Protein AF-A0A0F9GA61-F1 (afdb_monomer_lite)

Radius of gyration: 34.8 Å; chains: 1; bounding box: 82×51×106 Å

Sequence (210 aa):
SMYGNVQGQLTASVMSQIAASANQVLRPFHEAFVNQYEDKDNDWLADIKERGVHPYGWTYPDNLPDNVVVSADYDIEIPGDLAARATQARMLDPDFRLSYTYVLKKLFPDIEDSMQERAQSRADQAERHPSNALIALVQYYRRQAAWLDKTGDRETAKLYGTVADATLAMLMGEQERERQPAGQARGGRAETVPERTALPERATPPEGAI

pLDDT: mean 75.02, std 15.66, range [35.5, 94.88]

Secondary structure (DSSP, 8-state):
-----HHHHHHHHHHHHHHHHHHHHHHHHHHHHHHHHHHHHHHHHHHHHHH----TT----TT--TT-----------HHHHHHHHHHHHHH-TT----HHHHHHHH-TT-S-HHHHHHHHHHHHHHT-HHHHHHHHHHHHHHHHHHHHHHT-HHHHHHHHHHHHHHHHHHHHHHHHHTS-S----------PPP--PPPP--PPPP---

Foldseek 3Di:
DPDPDPVVVVVLVVLVVVVVVVCVVCVVVVVVVFVVVQVVVQVVVVCCVPVVDDPPPDDDPPPDDPPDGDGDDDDDDDLSVVVVVQVVVCVVPVPDDDDQLVNCCSNPVVPPDSPVVVVVVVVVVVCPPVLVVLVVLLVVLQVVLVVCVVVPNNVVSVVSVVVSVVSVVVSVVVVVVVPDPPPDDPDDDDDPDPDDPDDDDDDDDDDDDD

Organism: NCBI:txid412755

Structure (mmCIF, N/CA/C/O backbone):
data_AF-A0A0F9GA61-F1
#
_entry.id   AF-A0A0F9GA61-F1
#
loop_
_atom_site.group_PDB
_atom_site.id
_atom_site.type_symbol
_atom_site.label_atom_id
_atom_site.label_alt_id
_atom_site.label_comp_id
_atom_site.label_asym_id
_atom_site.label_entity_id
_atom_site.label_seq_id
_atom_site.pdbx_PDB_ins_code
_atom_site.Cartn_x
_atom_site.Cartn_y
_atom_site.Cartn_z
_atom_site.occupancy
_atom_site.B_iso_or_equiv
_atom_site.auth_seq_id
_atom_site.auth_comp_id
_atom_site.auth_asym_id
_atom_site.auth_atom_id
_atom_site.pdbx_PDB_model_num
ATOM 1 N N . SER A 1 1 ? -28.568 19.011 -0.701 1.00 42.06 1 SER A N 1
ATOM 2 C CA . SER A 1 1 ? -27.125 18.940 -0.410 1.00 42.06 1 SER A CA 1
ATOM 3 C C . SER A 1 1 ? -26.389 18.753 -1.732 1.00 42.06 1 SER A C 1
ATOM 5 O O . SER A 1 1 ? -26.283 17.634 -2.207 1.00 42.06 1 SER A O 1
ATOM 7 N N . MET A 1 2 ? -26.034 19.857 -2.401 1.00 40.91 2 MET A N 1
ATOM 8 C CA . MET A 1 2 ? -25.440 19.916 -3.754 1.00 40.91 2 MET A CA 1
ATOM 9 C C . MET A 1 2 ? -24.071 20.624 -3.699 1.00 40.91 2 MET A C 1
ATOM 11 O O . MET A 1 2 ? -23.766 21.505 -4.488 1.00 40.91 2 MET A O 1
ATOM 15 N N . TYR A 1 3 ? -23.243 20.258 -2.724 1.00 44.91 3 TYR A N 1
ATOM 16 C CA . TYR A 1 3 ? -21.837 20.665 -2.678 1.00 44.91 3 TYR A CA 1
ATOM 17 C C . TYR A 1 3 ? -20.981 19.404 -2.626 1.00 44.91 3 TYR A C 1
ATOM 19 O O . TYR A 1 3 ? -20.377 19.059 -1.616 1.00 44.91 3 TYR A O 1
ATOM 27 N N . GLY A 1 4 ? -21.002 18.660 -3.732 1.00 46.84 4 GLY A N 1
ATOM 28 C CA . GLY A 1 4 ? -20.048 17.590 -3.974 1.00 46.84 4 GLY A CA 1
ATOM 29 C C . GLY A 1 4 ? -18.707 18.197 -4.367 1.00 46.84 4 GLY A C 1
ATOM 30 O O . GLY A 1 4 ? -18.589 18.753 -5.449 1.00 46.84 4 GLY A O 1
ATOM 31 N N . ASN A 1 5 ? -17.734 18.121 -3.460 1.00 53.06 5 ASN A N 1
ATOM 32 C CA . ASN A 1 5 ? -16.289 18.022 -3.705 1.00 53.06 5 ASN A CA 1
ATOM 33 C C . ASN 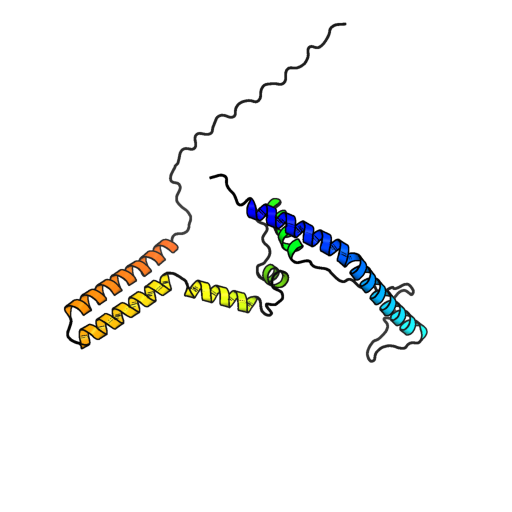A 1 5 ? -15.708 18.744 -4.950 1.00 53.06 5 ASN A C 1
ATOM 35 O O . ASN A 1 5 ? -14.941 18.161 -5.716 1.00 53.06 5 ASN A O 1
ATOM 39 N N . VAL A 1 6 ? -16.037 20.024 -5.153 1.00 51.28 6 VAL A N 1
ATOM 40 C CA . VAL A 1 6 ? -15.476 20.843 -6.250 1.00 51.28 6 VAL A CA 1
ATOM 41 C C . VAL A 1 6 ? -13.969 21.072 -6.054 1.00 51.28 6 VAL A C 1
ATOM 43 O O . VAL A 1 6 ? -13.218 21.183 -7.021 1.00 51.28 6 VAL A O 1
ATOM 46 N N . GLN A 1 7 ? -13.498 21.059 -4.802 1.00 52.88 7 GLN A N 1
ATOM 47 C CA . GLN A 1 7 ? -12.072 21.152 -4.483 1.00 52.88 7 GLN A CA 1
ATOM 48 C C . GLN A 1 7 ? -11.271 19.964 -5.034 1.00 52.88 7 GLN A C 1
ATOM 50 O O . GLN A 1 7 ? -10.229 20.192 -5.638 1.00 52.88 7 GLN A O 1
ATOM 55 N N . GLY A 1 8 ? -11.769 18.726 -4.933 1.00 55.53 8 GLY A N 1
ATOM 56 C CA . GLY A 1 8 ? -11.064 17.553 -5.465 1.00 55.53 8 GLY A CA 1
ATOM 57 C C . GLY A 1 8 ? -10.927 17.542 -6.993 1.00 55.53 8 GLY A C 1
ATOM 58 O O . GLY A 1 8 ? -9.905 17.101 -7.518 1.00 55.53 8 GLY A O 1
ATOM 59 N N . GLN A 1 9 ? -11.920 18.068 -7.719 1.00 52.53 9 GLN A N 1
ATOM 60 C CA . GLN A 1 9 ? -11.886 18.132 -9.188 1.00 52.53 9 GLN A CA 1
ATOM 61 C C . GLN A 1 9 ? -10.872 19.159 -9.709 1.00 52.53 9 GLN A C 1
ATOM 63 O O . GLN A 1 9 ? -10.161 18.885 -10.677 1.00 52.53 9 GLN A O 1
ATOM 68 N N . LEU A 1 10 ? -10.748 20.310 -9.039 1.00 56.84 10 LEU A N 1
ATOM 69 C CA . LEU A 1 10 ? -9.730 21.310 -9.372 1.00 56.84 10 LEU A CA 1
ATOM 70 C C . LEU A 1 10 ? -8.314 20.760 -9.152 1.00 56.84 10 LEU A C 1
ATOM 72 O O . LEU A 1 10 ? -7.452 20.922 -10.015 1.00 56.84 10 LEU A O 1
ATOM 76 N N . THR A 1 11 ? -8.079 20.046 -8.047 1.00 60.81 11 THR A N 1
ATOM 77 C CA . THR A 1 11 ? -6.767 19.445 -7.757 1.00 60.81 11 THR A CA 1
ATOM 78 C C . THR A 1 11 ? -6.395 18.354 -8.767 1.00 60.81 11 THR A C 1
ATOM 80 O O . THR A 1 11 ? -5.250 18.302 -9.212 1.00 60.81 11 THR A O 1
ATOM 83 N N . ALA A 1 12 ? -7.356 17.529 -9.198 1.00 59.03 12 ALA A N 1
ATOM 84 C CA . ALA A 1 12 ? -7.126 16.508 -10.223 1.00 59.03 12 ALA A CA 1
ATOM 85 C C . ALA A 1 12 ? -6.773 17.115 -11.595 1.00 59.03 12 ALA A C 1
ATOM 87 O O . ALA A 1 12 ? -5.863 16.630 -12.269 1.00 59.03 12 ALA A O 1
ATOM 88 N N . SER A 1 13 ? -7.437 18.209 -11.989 1.00 61.69 13 SER A N 1
ATOM 89 C CA . SER A 1 13 ? -7.142 18.912 -13.245 1.00 61.69 13 SER A CA 1
ATOM 90 C C . SER A 1 13 ? -5.727 19.495 -13.262 1.00 61.69 13 SER A C 1
ATOM 92 O O . SER A 1 13 ? -5.020 19.366 -14.259 1.00 61.69 13 SER A O 1
ATOM 94 N N . VAL A 1 14 ? -5.292 20.117 -12.163 1.00 65.25 14 VAL A N 1
ATOM 95 C CA . VAL A 1 14 ? -3.940 20.690 -12.057 1.00 65.25 14 VAL A CA 1
ATOM 96 C C . VAL A 1 14 ? -2.877 19.587 -12.073 1.00 65.25 14 VAL A C 1
ATOM 98 O O . VAL A 1 14 ? -1.882 19.708 -12.781 1.00 65.25 14 VAL A O 1
ATOM 101 N N . MET A 1 15 ? -3.107 18.468 -11.379 1.00 61.84 15 MET A N 1
ATOM 102 C CA . MET A 1 15 ? -2.189 17.319 -11.406 1.00 61.84 15 MET A CA 1
ATOM 103 C C . MET A 1 15 ? -2.088 16.686 -12.799 1.00 61.84 15 MET A C 1
ATOM 105 O O . MET A 1 15 ? -0.994 16.322 -13.222 1.00 61.84 15 MET A O 1
ATOM 109 N N . SER A 1 16 ? -3.191 16.612 -13.551 1.00 64.25 16 SER A N 1
ATOM 110 C CA . SER A 1 16 ? -3.165 16.151 -14.945 1.00 64.25 16 SER A CA 1
ATOM 111 C C . SER A 1 16 ? -2.366 17.092 -15.849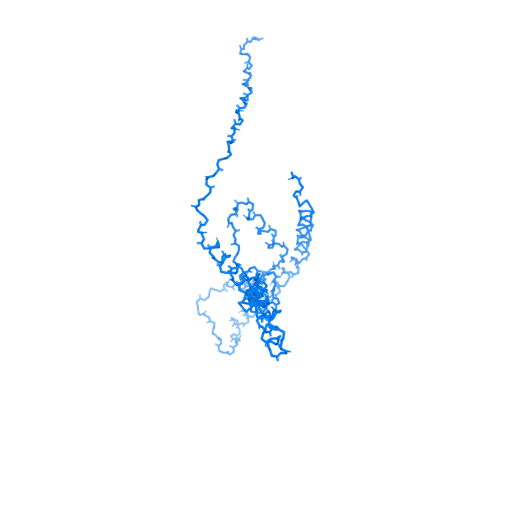 1.00 64.25 16 SER A C 1
ATOM 113 O O . SER A 1 16 ? -1.681 16.621 -16.753 1.00 64.25 16 SER A O 1
ATOM 115 N N . GLN A 1 17 ? -2.429 18.405 -15.615 1.00 67.81 17 GLN A N 1
ATOM 116 C CA . GLN A 1 17 ? -1.634 19.384 -16.362 1.00 67.81 17 GLN A CA 1
ATOM 117 C C . GLN A 1 17 ? -0.143 19.281 -16.027 1.00 67.81 17 GLN A C 1
ATOM 119 O O . GLN A 1 17 ? 0.681 19.338 -16.934 1.00 67.81 17 GLN A O 1
ATOM 124 N N . ILE A 1 18 ? 0.202 19.064 -14.754 1.00 67.81 18 ILE A N 1
ATOM 125 C CA . ILE A 1 18 ? 1.586 18.829 -14.316 1.00 67.81 18 ILE A CA 1
ATOM 126 C C . ILE A 1 18 ? 2.121 17.510 -14.887 1.00 67.81 18 ILE A C 1
ATOM 128 O O . ILE A 1 18 ? 3.250 17.459 -15.359 1.00 67.81 18 ILE A O 1
ATOM 132 N N . ALA A 1 19 ? 1.318 16.444 -14.901 1.00 64.12 19 ALA A N 1
ATOM 133 C CA . ALA A 1 19 ? 1.710 15.179 -15.519 1.00 64.12 19 ALA A CA 1
ATOM 134 C C . ALA A 1 19 ? 1.901 15.325 -17.040 1.00 64.12 19 ALA A C 1
ATOM 136 O O . ALA A 1 19 ? 2.857 14.793 -17.601 1.00 64.12 19 ALA A O 1
ATOM 137 N N . ALA A 1 20 ? 1.031 16.084 -17.714 1.00 68.12 20 ALA A N 1
ATOM 138 C CA . ALA A 1 20 ? 1.160 16.355 -19.143 1.00 68.12 20 ALA A CA 1
ATOM 139 C C . ALA A 1 20 ? 2.414 17.183 -19.470 1.00 68.12 20 ALA A C 1
ATOM 141 O O . ALA A 1 20 ? 3.121 16.858 -20.424 1.00 68.12 20 ALA A O 1
ATOM 142 N N . SER A 1 21 ? 2.726 18.212 -18.675 1.00 71.56 21 SER A N 1
ATOM 143 C CA . SER A 1 21 ? 3.936 19.018 -18.866 1.00 71.56 21 SER A CA 1
ATOM 144 C C . SER A 1 21 ? 5.206 18.236 -18.524 1.00 71.56 21 SER A C 1
ATOM 146 O O . SER A 1 21 ? 6.178 18.305 -19.271 1.00 71.56 21 SER A O 1
ATOM 148 N N . ALA A 1 22 ? 5.184 17.418 -17.469 1.00 68.69 22 ALA A N 1
ATOM 149 C CA . ALA A 1 22 ? 6.273 16.502 -17.148 1.00 68.69 22 ALA A CA 1
ATOM 150 C C . ALA A 1 22 ? 6.530 15.513 -18.295 1.00 68.69 22 ALA A C 1
ATOM 152 O O . ALA A 1 22 ? 7.677 15.338 -18.691 1.00 68.69 22 ALA A O 1
ATOM 153 N N . ASN A 1 23 ? 5.486 14.946 -18.908 1.00 72.69 23 ASN A N 1
ATOM 154 C CA . ASN A 1 23 ? 5.632 14.102 -20.098 1.00 72.69 23 ASN A CA 1
ATOM 155 C C . ASN A 1 23 ? 6.253 14.857 -21.282 1.00 72.69 23 ASN A C 1
ATOM 157 O O . ASN A 1 23 ? 7.109 14.310 -21.968 1.00 72.69 23 ASN A O 1
ATOM 161 N N . GLN A 1 24 ? 5.859 16.108 -21.528 1.00 75.69 24 GLN A N 1
ATOM 162 C CA . GLN A 1 24 ? 6.449 16.912 -22.607 1.00 75.69 24 GLN A CA 1
ATOM 163 C C . GLN A 1 24 ? 7.937 17.193 -22.381 1.00 75.69 24 GLN A C 1
ATOM 165 O O . GLN A 1 24 ? 8.705 17.190 -23.338 1.00 75.69 24 GLN A O 1
ATOM 170 N N . VAL A 1 25 ? 8.349 17.401 -21.129 1.00 78.50 25 VAL A N 1
ATOM 171 C CA . VAL A 1 25 ? 9.758 17.619 -20.778 1.00 78.50 25 VAL A CA 1
ATOM 172 C C . VAL A 1 25 ? 10.552 16.316 -20.816 1.00 78.50 25 VAL A C 1
ATOM 174 O O . VAL A 1 25 ? 11.687 16.326 -21.272 1.00 78.50 25 VAL A O 1
ATOM 177 N N . LEU A 1 26 ? 9.975 15.199 -20.363 1.00 78.38 26 LEU A N 1
ATOM 178 C CA . LEU A 1 26 ? 10.670 13.912 -20.256 1.00 78.38 26 LEU A CA 1
ATOM 179 C C . LEU A 1 26 ? 10.790 13.166 -21.588 1.00 78.38 26 LEU A C 1
ATOM 181 O O . LEU A 1 26 ? 11.767 12.448 -21.774 1.00 78.38 26 LEU A O 1
ATOM 185 N N . ARG A 1 27 ? 9.850 13.351 -22.523 1.00 80.44 27 ARG A N 1
ATOM 186 C CA . ARG A 1 27 ? 9.872 12.716 -23.854 1.00 80.44 27 ARG A CA 1
ATOM 187 C C . ARG A 1 27 ? 11.200 12.850 -24.605 1.00 80.44 27 ARG A C 1
ATOM 189 O O . ARG A 1 27 ? 11.736 11.811 -24.962 1.00 80.44 27 ARG A O 1
ATOM 196 N N . PRO A 1 28 ? 11.779 14.049 -24.804 1.00 83.62 28 PRO A N 1
ATOM 197 C CA . PRO A 1 28 ? 13.042 14.164 -25.531 1.00 83.62 28 PRO A CA 1
ATOM 198 C C . PRO A 1 28 ? 14.205 13.461 -24.819 1.00 83.62 28 PRO A C 1
ATOM 200 O O . PRO A 1 28 ? 15.087 12.927 -25.482 1.00 83.62 28 PRO A O 1
ATOM 203 N N . PHE A 1 29 ? 14.213 13.418 -23.481 1.00 80.88 29 PHE A N 1
ATOM 204 C CA . PHE A 1 29 ? 15.221 12.649 -22.743 1.00 80.88 29 PHE A CA 1
ATOM 205 C C . PHE A 1 29 ? 15.014 11.151 -22.925 1.00 80.88 29 PHE A C 1
ATOM 207 O O . PHE A 1 29 ? 15.975 10.427 -23.147 1.00 80.88 29 PHE A O 1
ATOM 214 N N . HIS A 1 30 ? 13.770 10.693 -22.853 1.00 80.31 30 HIS A N 1
ATOM 215 C CA . HIS A 1 30 ? 13.424 9.300 -23.082 1.00 80.31 30 HIS A CA 1
ATOM 216 C C . HIS A 1 30 ? 13.789 8.839 -24.493 1.00 80.31 30 HIS A C 1
ATOM 218 O O . HIS A 1 30 ? 14.492 7.846 -24.619 1.00 80.31 30 HIS A O 1
ATOM 224 N N . GLU A 1 31 ? 13.410 9.594 -25.524 1.00 83.31 31 GLU A N 1
ATOM 225 C CA . GLU A 1 31 ? 13.788 9.320 -26.914 1.00 83.31 31 GLU A CA 1
ATOM 226 C C . GLU A 1 31 ? 15.313 9.312 -27.081 1.00 83.31 31 GLU A C 1
ATOM 228 O O . GLU A 1 31 ? 15.858 8.423 -27.724 1.00 83.31 31 GLU A O 1
ATOM 233 N N . ALA A 1 32 ? 16.033 10.246 -26.448 1.00 82.44 32 ALA A N 1
ATOM 234 C CA . ALA A 1 32 ? 17.493 10.260 -26.484 1.00 82.44 32 ALA A CA 1
ATOM 235 C C . ALA A 1 32 ? 18.122 9.033 -25.801 1.00 82.44 32 ALA A C 1
ATOM 237 O O . ALA A 1 32 ? 19.110 8.504 -26.306 1.00 82.44 32 ALA A O 1
ATOM 238 N N . PHE A 1 33 ? 17.566 8.571 -24.676 1.00 83.12 33 PHE A N 1
ATOM 239 C CA . PHE A 1 33 ? 18.030 7.352 -24.015 1.00 83.12 33 PHE A CA 1
ATOM 240 C C . PHE A 1 33 ? 17.736 6.116 -24.859 1.00 83.12 33 PHE A C 1
ATOM 242 O O . PHE A 1 33 ? 18.648 5.324 -25.063 1.00 83.12 33 PHE A O 1
ATOM 249 N N . VAL A 1 34 ? 16.509 5.974 -25.368 1.00 84.12 34 VAL A N 1
ATOM 250 C CA . VAL A 1 34 ? 16.118 4.867 -26.253 1.00 84.12 34 VAL A CA 1
ATOM 251 C C . VAL A 1 34 ? 17.051 4.811 -27.454 1.00 84.12 34 VAL A C 1
ATOM 253 O O . VAL A 1 34 ? 17.736 3.810 -27.614 1.00 84.12 34 VAL A O 1
ATOM 256 N N . ASN A 1 35 ? 17.198 5.911 -28.196 1.00 85.19 35 ASN A N 1
ATOM 257 C CA . ASN A 1 35 ? 18.090 5.968 -29.354 1.00 85.19 35 ASN A CA 1
ATOM 258 C C . ASN A 1 35 ? 19.535 5.615 -28.979 1.00 85.19 35 ASN A C 1
ATOM 260 O O . ASN A 1 35 ? 20.185 4.852 -29.676 1.00 85.19 35 ASN A O 1
ATOM 264 N N . GLN A 1 36 ? 20.047 6.117 -27.850 1.00 86.69 36 GLN A N 1
ATOM 265 C CA . GLN A 1 36 ? 21.410 5.804 -27.421 1.00 86.69 36 GLN A CA 1
ATOM 266 C C . GLN A 1 36 ? 21.597 4.321 -27.062 1.00 86.69 36 GLN A C 1
ATOM 268 O O . GLN A 1 36 ? 22.679 3.773 -27.286 1.00 86.69 36 GLN A O 1
ATOM 273 N N . TYR A 1 37 ? 20.603 3.692 -26.434 1.00 84.81 37 TYR A N 1
ATOM 274 C CA . TYR A 1 37 ? 20.650 2.266 -26.115 1.00 84.81 37 TYR A CA 1
ATOM 275 C C . TYR A 1 37 ? 20.488 1.417 -27.375 1.00 84.81 37 TYR A C 1
ATOM 277 O O . TYR A 1 37 ? 21.276 0.499 -27.568 1.00 84.81 37 TYR A O 1
ATOM 285 N N . GLU A 1 38 ? 19.562 1.778 -28.262 1.00 88.25 38 GLU A N 1
ATOM 286 C CA . GLU A 1 38 ? 19.395 1.139 -29.567 1.00 88.25 38 GLU A CA 1
ATOM 287 C C . GLU A 1 38 ? 20.671 1.228 -30.404 1.00 88.25 38 GLU A C 1
ATOM 289 O O . GLU A 1 38 ? 21.124 0.210 -30.914 1.00 88.25 38 GLU A O 1
ATOM 294 N N . ASP A 1 39 ? 21.301 2.400 -30.503 1.00 86.50 39 ASP A N 1
ATOM 295 C CA . ASP A 1 39 ? 22.556 2.577 -31.240 1.00 86.50 39 ASP A CA 1
ATOM 296 C C . ASP A 1 39 ? 23.655 1.662 -30.681 1.00 86.50 39 ASP A C 1
ATOM 298 O O . ASP A 1 39 ? 24.316 0.952 -31.434 1.00 86.50 39 ASP A O 1
ATOM 302 N N . LYS A 1 40 ? 23.815 1.604 -29.352 1.00 86.19 40 LYS A N 1
ATOM 303 C CA . LYS A 1 40 ? 24.812 0.732 -28.706 1.00 86.19 40 LYS A CA 1
ATOM 304 C C . LYS A 1 40 ? 24.531 -0.750 -28.922 1.00 86.19 40 LYS A C 1
ATOM 306 O O . LYS A 1 40 ? 25.459 -1.506 -29.200 1.00 86.19 40 LYS A O 1
ATOM 311 N N . ASP A 1 41 ? 23.279 -1.166 -28.770 1.00 85.69 41 ASP A N 1
ATOM 312 C CA . ASP A 1 41 ? 22.892 -2.566 -28.919 1.00 85.69 41 ASP A CA 1
ATOM 313 C C . ASP A 1 41 ? 23.007 -3.009 -30.384 1.00 85.69 41 ASP A C 1
ATOM 315 O O . ASP A 1 41 ? 23.444 -4.128 -30.658 1.00 85.69 41 ASP A O 1
ATOM 319 N N . ASN A 1 42 ? 22.698 -2.121 -31.332 1.00 86.44 42 ASN A N 1
ATOM 320 C CA . ASN A 1 42 ? 22.888 -2.358 -32.761 1.00 86.44 42 ASN A CA 1
ATOM 321 C C . ASN A 1 42 ? 24.367 -2.370 -33.163 1.00 86.44 42 ASN A C 1
ATOM 323 O O . ASN A 1 42 ? 24.762 -3.233 -33.948 1.00 86.44 42 ASN A O 1
ATOM 327 N N . ASP A 1 43 ? 25.197 -1.495 -32.589 1.00 86.56 43 ASP A N 1
ATOM 328 C CA . ASP A 1 43 ? 26.651 -1.517 -32.773 1.00 86.56 43 ASP A CA 1
ATOM 329 C C . ASP A 1 43 ? 27.250 -2.832 -32.254 1.00 86.56 43 ASP A C 1
ATOM 331 O O . ASP A 1 43 ? 28.053 -3.470 -32.936 1.00 86.56 43 ASP A O 1
ATOM 335 N N . TRP A 1 44 ? 26.827 -3.293 -31.073 1.00 85.00 44 TRP A N 1
ATOM 336 C CA . TRP A 1 44 ? 27.251 -4.587 -30.534 1.00 85.00 44 TRP A CA 1
ATOM 337 C C . TRP A 1 44 ? 26.761 -5.754 -31.384 1.00 85.00 44 TRP A C 1
ATOM 339 O O . TRP A 1 44 ? 27.519 -6.694 -31.620 1.00 85.00 44 TRP A O 1
ATOM 349 N N . LEU A 1 45 ? 25.522 -5.701 -31.877 1.00 84.12 45 LEU A N 1
ATOM 350 C CA . LEU A 1 45 ? 24.984 -6.716 -32.776 1.00 84.12 45 LEU A CA 1
ATOM 351 C C . LEU A 1 45 ? 25.779 -6.781 -34.090 1.00 84.12 45 LEU A C 1
ATOM 353 O O . LEU A 1 45 ? 26.044 -7.878 -34.586 1.00 84.12 45 LEU A O 1
ATOM 357 N N . ALA A 1 46 ? 26.182 -5.632 -34.636 1.00 83.81 46 ALA A N 1
ATOM 358 C CA . ALA A 1 46 ? 27.030 -5.549 -35.820 1.00 83.81 46 ALA A CA 1
ATOM 359 C C . ALA A 1 46 ? 28.433 -6.116 -35.550 1.00 83.81 46 ALA A C 1
ATOM 361 O O . ALA A 1 46 ? 28.900 -6.966 -36.306 1.00 83.81 46 ALA A O 1
ATOM 362 N N . ASP A 1 47 ? 29.067 -5.747 -34.432 1.00 83.06 47 ASP A N 1
ATOM 363 C CA . ASP A 1 47 ? 30.384 -6.268 -34.041 1.00 83.06 47 ASP A CA 1
ATOM 364 C C . ASP A 1 47 ? 30.358 -7.792 -33.800 1.00 83.06 47 ASP A C 1
ATOM 366 O O . ASP A 1 47 ? 31.289 -8.505 -34.186 1.00 83.06 47 ASP A O 1
ATOM 370 N N . ILE A 1 48 ? 29.276 -8.318 -33.218 1.00 83.56 48 ILE A N 1
ATOM 371 C CA . ILE A 1 48 ? 29.043 -9.759 -33.053 1.00 83.56 48 ILE A CA 1
ATOM 372 C C . ILE A 1 48 ? 28.954 -10.453 -34.418 1.00 83.56 48 ILE A C 1
ATOM 374 O O . ILE A 1 48 ? 29.579 -11.499 -34.605 1.00 83.56 48 ILE A O 1
ATOM 378 N N . LYS A 1 49 ? 28.204 -9.883 -35.372 1.00 79.94 49 LYS A N 1
ATOM 379 C CA . LYS A 1 49 ? 28.040 -10.437 -36.726 1.00 79.94 49 LYS A CA 1
ATOM 380 C C . LYS A 1 49 ? 29.345 -10.410 -37.526 1.00 79.94 49 LYS A C 1
ATOM 382 O O . LYS A 1 49 ? 29.679 -11.394 -38.179 1.00 79.94 49 LYS A O 1
ATOM 387 N N . GLU A 1 50 ? 30.083 -9.302 -37.480 1.00 83.38 50 GLU A N 1
ATOM 388 C CA . GLU A 1 50 ? 31.278 -9.097 -38.308 1.00 83.38 50 GLU A CA 1
ATOM 389 C C . GLU A 1 50 ? 32.534 -9.756 -37.732 1.00 83.38 50 GLU A C 1
ATOM 391 O O . GLU A 1 50 ? 33.345 -10.312 -38.475 1.00 83.38 50 GLU A O 1
ATOM 396 N N . ARG A 1 51 ? 32.726 -9.680 -36.410 1.00 81.38 51 ARG A N 1
ATOM 397 C CA . ARG A 1 51 ? 33.964 -10.120 -35.746 1.00 81.38 51 ARG A CA 1
ATOM 398 C C . ARG A 1 51 ? 33.805 -11.427 -34.978 1.00 81.38 51 ARG A C 1
ATOM 400 O O . ARG A 1 51 ? 34.806 -11.969 -34.514 1.00 81.38 51 ARG A O 1
ATOM 407 N N . GLY A 1 52 ? 32.577 -11.920 -34.808 1.00 78.06 52 GLY A N 1
ATOM 408 C CA . GLY A 1 52 ? 32.293 -13.115 -34.009 1.00 78.06 52 GLY A CA 1
ATOM 409 C C . GLY A 1 52 ? 32.594 -12.936 -32.517 1.00 78.06 52 GLY A C 1
ATOM 410 O O . GLY A 1 52 ? 32.728 -13.923 -31.796 1.00 78.06 52 GLY A O 1
ATOM 411 N N . VAL A 1 53 ? 32.746 -11.694 -32.042 1.00 76.69 53 VAL A N 1
ATOM 412 C CA . VAL A 1 53 ? 33.051 -11.399 -30.637 1.00 76.69 53 VAL A CA 1
ATOM 413 C C . VAL A 1 53 ? 31.745 -11.389 -29.864 1.00 76.69 53 VAL A C 1
ATOM 415 O O . VAL A 1 53 ? 30.998 -10.422 -29.935 1.00 76.69 53 VAL A O 1
ATOM 418 N N . HIS A 1 54 ? 31.472 -12.454 -29.117 1.00 78.75 54 HIS A N 1
ATOM 419 C CA . HIS A 1 54 ? 30.267 -12.562 -28.303 1.00 78.75 54 HIS A CA 1
ATOM 420 C C . HIS A 1 54 ? 30.582 -12.837 -26.824 1.00 78.75 54 HIS A C 1
ATOM 422 O O . HIS A 1 54 ? 31.634 -13.401 -26.501 1.00 78.75 54 HIS A O 1
ATOM 428 N N . PRO A 1 55 ? 29.675 -12.468 -25.898 1.00 79.31 55 PRO A N 1
ATOM 429 C CA . PRO A 1 55 ? 29.808 -12.812 -24.489 1.00 79.31 55 PRO A CA 1
ATOM 430 C C . PRO A 1 55 ? 29.945 -14.326 -24.275 1.00 79.31 55 PRO A C 1
ATOM 432 O O . PRO A 1 55 ? 29.396 -15.144 -25.022 1.00 79.31 55 PRO A O 1
ATOM 435 N N . TYR A 1 56 ? 30.672 -14.710 -23.226 1.00 76.81 56 TYR A N 1
ATOM 436 C CA . TYR A 1 56 ? 30.875 -16.114 -22.874 1.00 76.81 56 TYR A CA 1
ATOM 437 C C . TYR A 1 56 ? 29.535 -16.812 -22.586 1.00 76.81 56 TYR A C 1
ATOM 439 O O . TYR A 1 56 ? 28.759 -16.351 -21.751 1.00 76.81 56 TYR A O 1
ATOM 447 N N . GLY A 1 57 ? 29.275 -17.931 -23.271 1.00 78.44 57 GLY A N 1
ATOM 448 C CA . GLY A 1 57 ? 28.045 -18.720 -23.123 1.00 78.44 57 GLY A CA 1
ATOM 449 C C . GLY A 1 57 ? 26.844 -18.220 -23.934 1.00 78.44 57 GLY A C 1
ATOM 450 O O . GLY A 1 57 ? 25.787 -18.846 -23.886 1.00 78.44 57 GLY A O 1
ATOM 451 N N . TRP A 1 58 ? 26.991 -17.135 -24.695 1.00 81.06 58 TRP A N 1
ATOM 452 C CA . TRP A 1 58 ? 25.967 -16.667 -25.624 1.00 81.06 58 TRP A CA 1
ATOM 453 C C . TRP A 1 58 ? 26.237 -17.205 -27.033 1.00 81.06 58 TRP A C 1
ATOM 455 O O . TRP A 1 58 ? 27.387 -17.276 -27.458 1.00 81.06 58 TRP A O 1
ATOM 465 N N . THR A 1 59 ? 25.184 -17.601 -27.748 1.00 76.19 59 THR A N 1
ATOM 466 C CA . THR A 1 59 ? 25.271 -18.093 -29.131 1.00 76.19 59 THR A CA 1
ATOM 467 C C . THR A 1 59 ? 24.373 -17.248 -30.014 1.00 76.19 59 THR A C 1
ATOM 469 O O . THR A 1 59 ? 23.233 -16.963 -29.643 1.00 76.19 59 THR A O 1
ATOM 472 N N . TYR A 1 60 ? 24.900 -16.828 -31.165 1.00 76.06 60 TYR A N 1
ATOM 473 C CA . TYR A 1 60 ? 24.105 -16.124 -32.160 1.00 76.06 60 TYR A CA 1
ATOM 474 C C . TYR A 1 60 ? 23.113 -17.115 -32.785 1.00 76.06 60 TYR A C 1
ATOM 476 O O . TYR A 1 60 ? 23.551 -18.164 -33.256 1.00 76.06 60 TYR A O 1
ATOM 484 N N . PRO A 1 61 ? 21.800 -16.844 -32.783 1.00 80.94 61 PRO A N 1
ATOM 485 C CA . PRO A 1 61 ? 20.848 -17.741 -33.426 1.00 80.94 61 PRO A CA 1
ATOM 486 C C . PRO A 1 61 ? 21.061 -17.757 -34.947 1.00 80.94 61 PRO A C 1
ATOM 488 O O . PRO A 1 61 ? 20.987 -16.718 -35.600 1.00 80.94 61 PRO A O 1
ATOM 491 N N . ASP A 1 62 ? 21.276 -18.944 -35.520 1.00 75.56 62 ASP A N 1
ATOM 492 C CA . ASP A 1 62 ? 21.599 -19.134 -36.948 1.00 75.56 62 ASP A CA 1
ATOM 493 C C . ASP A 1 62 ? 20.476 -18.696 -37.915 1.00 75.56 62 ASP A C 1
ATOM 495 O O . ASP A 1 62 ? 20.664 -18.656 -39.129 1.00 75.56 62 ASP A O 1
ATOM 499 N N . ASN A 1 63 ? 19.280 -18.407 -37.396 1.00 78.38 63 ASN A N 1
ATOM 500 C CA . ASN A 1 63 ? 18.063 -18.138 -38.161 1.00 78.38 63 ASN A CA 1
ATOM 501 C C . ASN A 1 63 ? 17.615 -16.665 -38.149 1.00 78.38 63 ASN A C 1
ATOM 503 O O . ASN A 1 63 ? 16.483 -16.377 -38.547 1.00 78.38 63 ASN A O 1
ATOM 507 N N . LEU A 1 64 ? 18.452 -15.738 -37.682 1.00 76.81 64 LEU A N 1
ATOM 508 C CA . LEU A 1 64 ? 18.133 -14.311 -37.705 1.00 76.81 64 LEU A CA 1
ATOM 509 C C . LEU A 1 64 ? 18.387 -13.704 -39.096 1.00 76.81 64 LEU A C 1
ATOM 511 O O . LEU A 1 64 ? 1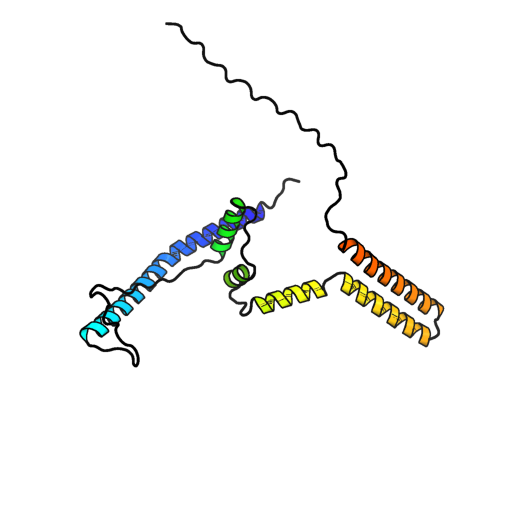9.469 -13.888 -39.648 1.00 76.81 64 LEU A O 1
ATOM 515 N N . PRO A 1 65 ? 17.423 -12.952 -39.659 1.00 76.62 65 PRO A N 1
ATOM 516 C CA . PRO A 1 65 ? 17.642 -12.176 -40.873 1.00 76.62 65 PRO A CA 1
ATOM 517 C C . PRO A 1 65 ? 18.797 -11.173 -40.727 1.00 76.62 65 PRO A C 1
ATOM 519 O O . PRO A 1 65 ? 18.989 -10.566 -39.668 1.00 76.62 65 PRO A O 1
ATOM 522 N N . ASP A 1 66 ? 19.524 -10.923 -41.817 1.00 70.81 66 ASP A N 1
ATOM 523 C CA . ASP A 1 66 ? 20.673 -10.006 -41.809 1.00 70.81 66 ASP A CA 1
ATOM 524 C C . ASP A 1 66 ? 20.295 -8.576 -41.381 1.00 70.81 66 ASP A C 1
ATOM 526 O O . ASP A 1 66 ? 21.107 -7.876 -40.778 1.00 70.81 66 ASP A O 1
ATOM 530 N N . ASN A 1 67 ? 19.039 -8.174 -41.602 1.00 77.12 67 ASN A N 1
ATOM 531 C CA . ASN A 1 67 ? 18.489 -6.847 -41.318 1.00 77.12 67 ASN A CA 1
ATOM 532 C C . ASN A 1 67 ? 17.816 -6.701 -39.939 1.00 77.12 67 ASN A C 1
ATOM 534 O O . ASN A 1 67 ? 16.974 -5.821 -39.762 1.00 77.12 67 ASN A O 1
ATOM 538 N N . VAL A 1 68 ? 18.133 -7.565 -38.975 1.00 78.38 68 VAL A N 1
ATOM 539 C CA . VAL A 1 68 ? 17.596 -7.437 -37.612 1.00 78.38 68 VAL A CA 1
ATOM 540 C C . VAL A 1 68 ? 18.224 -6.247 -36.892 1.00 78.38 68 VAL A C 1
ATOM 542 O O . VAL A 1 68 ? 19.446 -6.101 -36.890 1.00 78.38 68 VAL A O 1
ATOM 545 N N . VAL A 1 69 ? 17.362 -5.456 -36.254 1.00 77.31 69 VAL A N 1
ATOM 546 C CA . VAL A 1 69 ? 17.683 -4.294 -35.421 1.00 77.31 69 VAL A CA 1
ATOM 547 C C . VAL A 1 69 ? 17.137 -4.562 -34.017 1.00 77.31 69 VAL A C 1
ATOM 549 O O . VAL A 1 69 ? 16.057 -5.142 -33.875 1.00 77.31 69 VAL A O 1
ATOM 552 N N . VAL A 1 70 ? 17.887 -4.177 -32.990 1.00 78.56 70 VAL A N 1
ATOM 553 C CA . VAL A 1 70 ? 17.455 -4.191 -31.590 1.00 78.56 70 VAL A CA 1
ATOM 554 C C . VAL A 1 70 ? 16.745 -2.875 -31.291 1.00 78.56 70 VAL A C 1
ATOM 556 O O . VAL A 1 70 ? 17.285 -1.809 -31.587 1.00 78.56 70 VAL A O 1
ATOM 559 N N . SER A 1 71 ? 15.545 -2.966 -30.715 1.00 78.88 71 SER A N 1
ATOM 560 C CA . SER A 1 71 ? 14.796 -1.822 -30.193 1.00 78.88 71 SER A CA 1
ATOM 561 C C . SER A 1 71 ? 14.765 -1.849 -28.667 1.00 78.88 71 SER A C 1
ATOM 563 O O . SER A 1 71 ? 14.673 -2.925 -28.066 1.00 78.88 71 SER A O 1
ATOM 565 N N . ALA A 1 72 ? 14.817 -0.678 -28.037 1.00 73.88 72 ALA A N 1
ATOM 566 C CA . ALA A 1 72 ? 14.804 -0.537 -26.586 1.00 73.88 72 ALA A CA 1
ATOM 567 C C . ALA A 1 72 ? 13.519 0.170 -26.141 1.00 73.88 72 ALA A C 1
ATOM 569 O O . ALA A 1 72 ? 13.377 1.377 -26.295 1.00 73.88 72 ALA A O 1
ATOM 570 N N . ASP A 1 73 ? 12.594 -0.570 -25.530 1.00 72.19 73 ASP A N 1
ATOM 571 C CA . ASP A 1 73 ? 11.372 0.014 -24.975 1.00 72.19 73 ASP A CA 1
ATOM 572 C C . ASP A 1 73 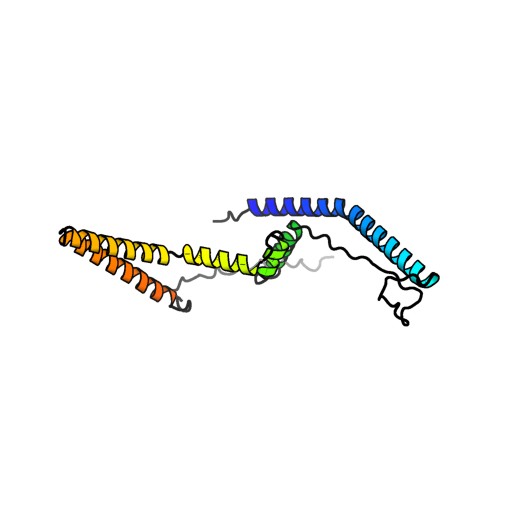? 11.547 0.318 -23.480 1.00 72.19 73 ASP A C 1
ATOM 574 O O . ASP A 1 73 ? 11.895 -0.557 -22.682 1.00 72.19 73 ASP A O 1
ATOM 578 N N . TYR A 1 74 ? 11.277 1.565 -23.081 1.00 66.75 74 TYR A N 1
ATOM 579 C CA . TYR A 1 74 ? 11.248 1.976 -21.675 1.00 66.75 74 TYR A CA 1
ATOM 580 C C . TYR A 1 74 ? 9.963 2.743 -21.358 1.00 66.75 74 TYR A C 1
ATOM 582 O O . TYR A 1 74 ? 9.757 3.858 -21.828 1.00 66.75 74 TYR A O 1
ATOM 590 N N . ASP A 1 75 ? 9.107 2.192 -20.505 1.00 67.94 75 ASP A N 1
ATOM 591 C CA . ASP A 1 75 ? 7.862 2.865 -20.137 1.00 67.94 75 ASP A CA 1
ATOM 592 C C . ASP A 1 75 ? 8.104 3.984 -19.108 1.00 67.94 75 ASP A C 1
ATOM 594 O O . ASP A 1 75 ? 8.514 3.738 -17.970 1.00 67.94 75 ASP A O 1
ATOM 598 N N . ILE A 1 76 ? 7.788 5.233 -19.477 1.00 66.56 76 ILE A N 1
ATOM 599 C CA . ILE A 1 76 ? 7.641 6.323 -18.502 1.00 66.56 76 ILE A CA 1
ATOM 600 C C . ILE A 1 76 ? 6.236 6.258 -17.907 1.00 66.56 76 ILE A C 1
ATOM 602 O O . ILE A 1 76 ? 5.251 6.652 -18.535 1.00 66.56 76 ILE A O 1
ATOM 606 N N . GLU A 1 77 ? 6.140 5.832 -16.654 1.00 65.56 77 GLU A N 1
ATOM 607 C CA . GLU A 1 77 ? 4.896 5.905 -15.894 1.00 65.56 77 GLU A CA 1
ATOM 608 C C . GLU A 1 77 ? 4.917 7.090 -14.922 1.00 65.56 77 GLU A C 1
ATOM 610 O O . GLU A 1 77 ? 5.701 7.128 -13.975 1.00 65.56 77 GLU A O 1
ATOM 615 N N . ILE A 1 78 ? 4.020 8.062 -15.127 1.00 73.25 78 ILE A N 1
ATOM 616 C CA . ILE A 1 78 ? 3.801 9.162 -14.178 1.00 73.25 78 ILE A CA 1
ATOM 617 C C . ILE A 1 78 ? 2.643 8.781 -13.238 1.00 73.25 78 ILE A C 1
ATOM 619 O O . ILE A 1 78 ? 1.517 8.619 -13.715 1.00 73.25 78 ILE A O 1
ATOM 623 N N . PRO A 1 79 ? 2.842 8.706 -11.906 1.00 58.69 79 PRO A N 1
ATOM 624 C CA . PRO A 1 79 ? 1.810 8.248 -10.964 1.00 58.69 79 PRO A CA 1
ATOM 625 C C . PRO A 1 79 ? 0.475 9.012 -11.041 1.00 58.69 79 PRO A C 1
ATOM 627 O O . PRO A 1 79 ? -0.597 8.429 -10.870 1.00 58.69 79 PRO A O 1
ATOM 630 N N . GLY A 1 80 ? 0.520 10.314 -11.346 1.00 67.38 80 GLY A N 1
ATOM 631 C CA . GLY A 1 80 ? -0.676 11.151 -11.507 1.00 67.38 80 GLY A CA 1
ATOM 632 C C . GLY A 1 80 ? -1.552 10.774 -12.710 1.00 67.38 80 GLY A C 1
ATOM 633 O O . GLY A 1 80 ? -2.768 10.954 -12.665 1.00 67.38 80 GLY A O 1
ATOM 634 N N . ASP A 1 81 ? -0.960 10.197 -13.756 1.00 75.88 81 ASP A N 1
ATOM 635 C CA . ASP A 1 81 ? -1.675 9.744 -14.951 1.00 75.88 81 ASP A CA 1
ATOM 636 C C . ASP A 1 81 ? -2.541 8.511 -14.642 1.00 75.88 81 ASP A C 1
ATOM 638 O O . ASP A 1 81 ? -3.699 8.427 -15.047 1.00 75.88 81 ASP A O 1
ATOM 642 N N . LEU A 1 82 ? -2.048 7.593 -13.802 1.00 78.62 82 LEU A N 1
ATOM 643 C CA . LEU A 1 82 ? -2.802 6.404 -13.395 1.00 78.62 82 LEU A CA 1
ATOM 644 C C . LEU A 1 82 ? -4.090 6.762 -12.637 1.00 78.62 82 LEU A C 1
ATOM 646 O O . LEU A 1 82 ? -5.141 6.175 -12.895 1.00 78.62 82 LEU A O 1
ATOM 650 N N . ALA A 1 83 ? -4.038 7.752 -11.741 1.00 78.19 83 ALA A N 1
ATOM 651 C CA . ALA A 1 83 ? -5.216 8.227 -11.014 1.00 78.19 83 ALA A CA 1
ATOM 652 C C . ALA A 1 83 ? -6.247 8.889 -11.947 1.00 78.19 83 ALA A C 1
ATOM 654 O O . ALA A 1 83 ? -7.454 8.657 -11.808 1.00 78.19 83 ALA A O 1
ATOM 655 N N . ALA A 1 84 ? -5.782 9.672 -12.926 1.00 78.62 84 ALA A N 1
ATOM 656 C CA . ALA A 1 84 ? -6.639 10.298 -13.928 1.00 78.62 84 ALA A CA 1
ATOM 657 C C . ALA A 1 84 ? -7.306 9.247 -14.833 1.00 78.62 84 ALA A C 1
ATOM 659 O O . ALA A 1 84 ? -8.532 9.251 -14.970 1.00 78.62 84 ALA A O 1
ATOM 660 N N . ARG A 1 85 ? -6.534 8.288 -15.362 1.00 79.19 85 ARG A N 1
ATOM 661 C CA . ARG A 1 85 ? -7.042 7.169 -16.175 1.00 79.19 85 ARG A CA 1
ATOM 662 C C . ARG A 1 85 ? -8.029 6.300 -15.399 1.00 79.19 85 ARG A C 1
ATOM 664 O O . ARG A 1 85 ? -9.080 5.958 -15.926 1.00 79.19 85 ARG A O 1
ATOM 671 N N . ALA A 1 86 ? -7.745 5.991 -14.132 1.00 82.06 86 ALA A N 1
ATOM 672 C CA . ALA A 1 86 ? -8.656 5.224 -13.282 1.00 82.06 86 ALA A CA 1
ATOM 673 C C . ALA A 1 86 ? -9.971 5.974 -13.009 1.00 82.06 86 ALA A C 1
ATOM 675 O O . ALA A 1 86 ? -11.036 5.360 -12.953 1.00 82.06 86 ALA A O 1
ATOM 676 N N . THR A 1 87 ? -9.910 7.300 -12.867 1.00 82.25 87 THR A N 1
ATOM 677 C CA . THR A 1 87 ? -11.104 8.140 -12.701 1.00 82.25 87 THR A CA 1
ATOM 678 C C . THR A 1 87 ? -11.942 8.160 -13.976 1.00 82.25 87 THR A C 1
ATOM 680 O O . THR A 1 87 ? -13.148 7.944 -13.906 1.00 82.25 87 THR A O 1
ATOM 683 N N . GLN A 1 88 ? -11.317 8.344 -15.142 1.00 82.62 88 GLN A N 1
ATOM 684 C CA . GLN A 1 88 ? -12.007 8.289 -16.435 1.00 82.62 88 GLN A CA 1
ATOM 685 C C . GLN A 1 88 ? -12.614 6.907 -16.700 1.00 82.62 88 GLN A C 1
ATOM 687 O O . GLN A 1 88 ? -13.768 6.817 -17.110 1.00 82.62 88 GLN A O 1
ATOM 692 N N . ALA A 1 89 ? -11.889 5.829 -16.390 1.00 81.25 89 ALA A N 1
ATOM 693 C CA . ALA A 1 89 ? -12.403 4.468 -16.499 1.00 81.25 89 ALA A CA 1
ATOM 694 C C . ALA A 1 89 ? -13.648 4.263 -15.623 1.00 81.25 89 ALA A C 1
ATOM 696 O O . ALA A 1 89 ? -14.639 3.732 -16.106 1.00 81.25 89 ALA A O 1
ATOM 697 N N . ARG A 1 90 ? -13.655 4.785 -14.386 1.00 85.12 90 ARG A N 1
ATOM 698 C CA . ARG A 1 90 ? -14.842 4.776 -13.510 1.00 85.12 90 ARG A CA 1
ATOM 699 C C . ARG A 1 90 ? -16.009 5.624 -14.014 1.00 85.12 90 ARG A C 1
ATOM 701 O O . ARG A 1 90 ? -17.148 5.360 -13.643 1.00 85.12 90 ARG A O 1
ATOM 708 N N . MET A 1 91 ? -15.747 6.663 -14.807 1.00 81.12 91 MET A N 1
ATOM 709 C CA . MET A 1 91 ? -16.811 7.452 -15.439 1.00 81.12 91 MET A CA 1
ATOM 710 C C . MET A 1 91 ? -17.472 6.696 -16.597 1.00 81.12 91 MET A C 1
ATOM 712 O O . MET A 1 91 ? -18.660 6.892 -16.834 1.00 81.12 91 MET A O 1
ATOM 716 N N . LEU A 1 92 ? -16.714 5.857 -17.312 1.00 86.12 92 LEU A N 1
ATOM 717 C CA . LEU A 1 92 ? -17.213 5.038 -18.421 1.00 86.12 92 LEU A CA 1
ATOM 718 C C . LEU A 1 92 ? -17.877 3.743 -17.932 1.00 86.12 92 LEU A C 1
ATOM 720 O O . LEU A 1 92 ? -18.914 3.352 -18.458 1.00 86.12 92 LEU A O 1
ATOM 724 N N . ASP A 1 93 ? -17.292 3.109 -16.919 1.00 85.44 93 ASP A N 1
ATOM 725 C CA . ASP A 1 93 ? -17.791 1.905 -16.264 1.00 85.44 93 ASP A CA 1
ATOM 726 C C . ASP A 1 93 ? -17.749 2.102 -14.735 1.00 85.44 93 ASP A C 1
ATOM 728 O O . ASP A 1 93 ? -16.677 2.011 -14.125 1.00 85.44 93 ASP A O 1
ATOM 732 N N . PRO A 1 94 ? -18.898 2.375 -14.087 1.00 86.06 94 PRO A N 1
ATOM 733 C CA . PRO A 1 94 ? -18.968 2.573 -12.639 1.00 86.06 94 PRO A CA 1
ATOM 734 C C . PRO A 1 94 ? -18.480 1.375 -11.810 1.00 86.06 94 PRO A C 1
ATOM 736 O O . PRO A 1 94 ? -18.047 1.564 -10.669 1.00 86.06 94 PRO A O 1
ATOM 739 N N . ASP A 1 95 ? -18.523 0.161 -12.368 1.00 87.50 95 ASP A N 1
ATOM 740 C CA . ASP A 1 95 ? -18.074 -1.062 -11.701 1.00 87.50 95 ASP A CA 1
ATOM 741 C C . ASP A 1 95 ? -16.573 -1.323 -11.889 1.00 87.50 95 ASP A C 1
ATOM 743 O O . ASP A 1 95 ? -16.011 -2.217 -11.246 1.00 87.50 95 ASP A O 1
ATOM 747 N N . PHE A 1 96 ? -15.884 -0.500 -12.687 1.00 85.62 96 PHE A N 1
ATOM 748 C CA . PHE A 1 96 ? -14.451 -0.616 -12.904 1.00 85.62 96 PHE A CA 1
ATOM 749 C C . PHE A 1 96 ? -13.661 -0.472 -11.595 1.00 85.62 96 PHE A C 1
ATOM 751 O O . PHE A 1 96 ? -13.675 0.553 -10.892 1.00 85.62 96 PHE A O 1
ATOM 758 N N . ARG A 1 97 ? -12.895 -1.519 -11.277 1.00 82.56 97 ARG A N 1
ATOM 759 C CA . ARG A 1 97 ? -12.003 -1.566 -10.118 1.00 82.56 97 ARG A CA 1
ATOM 760 C C . ARG A 1 97 ? -10.660 -2.153 -10.513 1.00 82.56 97 ARG A C 1
ATOM 762 O O . ARG A 1 97 ? -10.575 -3.271 -11.007 1.00 82.56 97 ARG A O 1
ATOM 769 N N . LEU A 1 98 ? -9.602 -1.412 -10.208 1.00 85.25 98 LEU A N 1
ATOM 770 C CA . LEU A 1 98 ? -8.248 -1.945 -10.240 1.00 85.25 98 LEU A CA 1
ATOM 771 C C . LEU A 1 98 ? -8.043 -2.899 -9.061 1.00 85.25 98 LEU A C 1
ATOM 773 O O . LEU A 1 98 ? -8.597 -2.697 -7.975 1.00 85.25 98 LEU A O 1
ATOM 777 N N . SER A 1 99 ? -7.233 -3.938 -9.267 1.00 85.12 99 SER A N 1
ATOM 778 C CA . SER A 1 99 ? -6.877 -4.841 -8.177 1.00 85.12 99 SER A CA 1
ATOM 779 C C . SER A 1 99 ? -6.067 -4.087 -7.120 1.00 85.12 99 SER A C 1
ATOM 781 O O . SER A 1 99 ? -5.228 -3.243 -7.433 1.00 85.12 99 SER A O 1
ATOM 783 N N . TYR A 1 100 ? -6.318 -4.387 -5.847 1.00 79.69 100 TYR A N 1
ATOM 784 C CA . TYR A 1 100 ? -5.668 -3.696 -4.731 1.00 79.69 100 TYR A CA 1
ATOM 785 C C . TYR A 1 100 ? -4.135 -3.790 -4.800 1.00 79.69 100 TYR A C 1
ATOM 787 O O . TYR A 1 100 ? -3.443 -2.789 -4.649 1.00 79.69 100 TYR A O 1
ATOM 795 N N . THR A 1 101 ? -3.616 -4.978 -5.120 1.00 83.06 101 THR A N 1
ATOM 796 C CA . THR A 1 101 ? -2.183 -5.237 -5.324 1.00 83.06 101 THR A CA 1
ATOM 797 C C . THR A 1 101 ? -1.597 -4.366 -6.435 1.00 83.06 101 THR A C 1
ATOM 799 O O . THR A 1 101 ? -0.515 -3.812 -6.273 1.00 83.06 101 THR A O 1
ATOM 802 N N . TYR A 1 102 ? -2.318 -4.211 -7.551 1.00 84.12 102 TYR A N 1
ATOM 803 C CA . TYR A 1 102 ? -1.871 -3.373 -8.662 1.00 84.12 102 TYR A CA 1
ATOM 804 C C . TYR A 1 102 ? -1.815 -1.896 -8.265 1.00 84.12 102 TYR A C 1
ATOM 806 O O . TYR A 1 102 ? -0.828 -1.221 -8.545 1.00 84.12 102 TYR A O 1
ATOM 814 N N . VAL A 1 103 ? -2.842 -1.408 -7.562 1.00 84.50 103 VAL A N 1
ATOM 815 C CA . VAL A 1 103 ? -2.892 -0.023 -7.072 1.00 84.50 103 VAL A CA 1
ATOM 816 C C . VAL A 1 103 ? -1.744 0.262 -6.105 1.00 84.50 103 VAL A C 1
ATOM 818 O O . VAL A 1 103 ? -1.062 1.267 -6.276 1.00 84.50 103 VAL A O 1
ATOM 821 N N . LEU A 1 104 ? -1.498 -0.624 -5.134 1.00 83.69 104 LEU A N 1
ATOM 822 C CA . LEU A 1 104 ? -0.389 -0.484 -4.186 1.00 83.69 104 LEU A CA 1
ATOM 823 C C . LEU A 1 104 ? 0.957 -0.423 -4.902 1.00 83.69 104 LEU A C 1
ATOM 825 O O . LEU A 1 104 ? 1.695 0.533 -4.716 1.00 83.69 104 LEU A O 1
ATOM 829 N N . LYS A 1 105 ? 1.237 -1.390 -5.781 1.00 84.12 105 LYS A N 1
ATOM 830 C CA . LYS A 1 105 ? 2.521 -1.469 -6.485 1.00 84.12 105 LYS A CA 1
ATOM 831 C C . LYS A 1 105 ? 2.798 -0.243 -7.362 1.00 84.12 105 LYS A C 1
ATOM 833 O O . LYS A 1 105 ? 3.948 0.146 -7.520 1.00 84.12 105 LYS A O 1
ATOM 838 N N . LYS A 1 106 ? 1.758 0.339 -7.966 1.00 83.06 106 LYS A N 1
ATOM 839 C CA . LYS A 1 106 ? 1.901 1.480 -8.882 1.00 83.06 106 LYS A CA 1
ATOM 840 C C . LYS A 1 106 ? 1.895 2.838 -8.179 1.00 83.06 106 LYS A C 1
ATOM 842 O O . LYS A 1 106 ? 2.587 3.740 -8.632 1.00 83.06 106 LYS A O 1
ATOM 847 N N . LEU A 1 107 ? 1.115 3.009 -7.109 1.00 80.50 107 LEU A N 1
ATOM 848 C CA . LEU A 1 107 ? 1.037 4.285 -6.380 1.00 80.50 107 LEU A CA 1
ATOM 849 C C . LEU A 1 107 ? 2.052 4.390 -5.239 1.00 80.50 107 LEU A C 1
ATOM 851 O O . LEU A 1 107 ? 2.443 5.498 -4.884 1.00 80.50 107 LEU A O 1
ATOM 855 N N . PHE A 1 108 ? 2.465 3.256 -4.675 1.00 83.25 108 PHE A N 1
ATOM 856 C CA . PHE A 1 108 ? 3.374 3.166 -3.536 1.00 83.25 108 PHE A CA 1
ATOM 857 C C . PHE A 1 108 ? 4.471 2.133 -3.834 1.00 83.25 108 PHE A C 1
ATOM 859 O O . PHE A 1 108 ? 4.485 1.056 -3.236 1.00 83.25 108 PHE A O 1
ATOM 866 N N . PRO A 1 109 ? 5.378 2.432 -4.781 1.00 80.62 109 PRO A N 1
ATOM 867 C CA . PRO A 1 109 ? 6.440 1.503 -5.168 1.00 80.62 109 PRO A CA 1
ATOM 868 C C . PRO A 1 109 ? 7.411 1.192 -4.020 1.00 80.62 109 PRO A C 1
ATOM 870 O O . PRO A 1 109 ? 8.059 0.152 -4.050 1.00 80.62 109 PRO A O 1
ATOM 873 N N . ASP A 1 110 ? 7.470 2.051 -2.998 1.00 81.06 110 ASP A N 1
ATOM 874 C CA . ASP A 1 110 ? 8.303 1.870 -1.802 1.00 81.06 110 ASP A CA 1
ATOM 875 C C . ASP A 1 110 ? 7.833 0.707 -0.907 1.00 81.06 110 ASP A C 1
ATOM 877 O O . ASP A 1 110 ? 8.552 0.279 -0.006 1.00 81.06 110 ASP A O 1
ATOM 881 N N . ILE A 1 111 ? 6.619 0.189 -1.127 1.00 84.81 111 ILE A N 1
ATOM 882 C CA . ILE A 1 111 ? 6.082 -0.951 -0.380 1.00 84.81 111 ILE A CA 1
ATOM 883 C C . ILE A 1 111 ? 6.516 -2.240 -1.081 1.00 84.81 111 ILE A C 1
ATOM 885 O O . ILE A 1 111 ? 5.903 -2.670 -2.060 1.00 84.81 111 ILE A O 1
ATOM 889 N N . GLU A 1 112 ? 7.568 -2.869 -0.554 1.00 81.50 112 GLU A N 1
ATOM 890 C CA . GLU A 1 112 ? 8.169 -4.087 -1.116 1.00 81.50 112 GLU A CA 1
ATOM 891 C C . GLU A 1 112 ? 7.188 -5.273 -1.152 1.00 81.50 112 GLU A C 1
ATOM 893 O O . GLU A 1 112 ? 7.066 -5.953 -2.174 1.00 81.50 112 GLU A O 1
ATOM 898 N N . ASP A 1 113 ? 6.443 -5.497 -0.061 1.00 86.94 113 ASP A N 1
ATOM 899 C CA . ASP A 1 113 ? 5.468 -6.585 0.048 1.00 86.94 113 ASP A CA 1
ATOM 900 C C . ASP A 1 113 ? 4.034 -6.068 0.251 1.00 86.94 113 ASP A C 1
ATOM 902 O O . ASP A 1 113 ? 3.539 -5.832 1.356 1.00 86.94 113 ASP A O 1
ATOM 906 N N . SER A 1 114 ? 3.316 -5.964 -0.867 1.00 85.12 114 SER A N 1
ATOM 907 C CA . SER A 1 114 ? 1.893 -5.601 -0.891 1.00 85.12 114 SER A CA 1
ATOM 908 C C . SER A 1 114 ? 0.971 -6.567 -0.124 1.00 85.12 114 SER A C 1
ATOM 910 O O . SER A 1 114 ? -0.121 -6.168 0.291 1.00 85.12 114 SER A O 1
ATOM 912 N N . MET A 1 115 ? 1.359 -7.835 0.059 1.00 82.19 115 MET A N 1
ATOM 913 C CA . MET A 1 115 ? 0.570 -8.813 0.814 1.00 82.19 115 MET A CA 1
ATOM 914 C C . MET A 1 115 ? 0.746 -8.617 2.314 1.00 82.19 115 MET A C 1
ATOM 916 O O . MET A 1 115 ? -0.248 -8.681 3.045 1.00 82.19 115 MET A O 1
ATOM 920 N N . GLN A 1 116 ? 1.971 -8.335 2.755 1.00 87.56 116 GLN A N 1
ATOM 921 C CA . GLN A 1 116 ? 2.253 -7.990 4.143 1.00 87.56 116 GLN A CA 1
ATOM 922 C C . GLN A 1 116 ? 1.509 -6.718 4.553 1.00 87.56 116 GLN A C 1
ATOM 924 O O . GLN A 1 116 ? 0.776 -6.741 5.541 1.00 87.56 116 GLN A O 1
ATOM 929 N N . GLU A 1 117 ? 1.595 -5.655 3.751 1.00 86.00 117 GLU A N 1
ATOM 930 C CA . GLU A 1 117 ? 0.909 -4.393 4.048 1.00 86.00 117 GLU A CA 1
ATOM 931 C C . GLU A 1 117 ? -0.613 -4.582 4.119 1.00 86.00 117 GLU A C 1
ATOM 933 O O . GLU A 1 117 ? -1.297 -4.079 5.012 1.00 86.00 117 GLU A O 1
ATOM 938 N N . ARG A 1 118 ? -1.174 -5.403 3.223 1.00 84.31 118 ARG A N 1
ATOM 939 C CA . ARG A 1 118 ? -2.597 -5.754 3.269 1.00 84.31 118 ARG A CA 1
ATOM 940 C C . ARG A 1 118 ? -2.964 -6.505 4.545 1.00 84.31 118 ARG A C 1
ATOM 942 O O . ARG A 1 118 ? -4.047 -6.290 5.094 1.00 84.31 118 ARG A O 1
ATOM 949 N N . ALA A 1 119 ? -2.123 -7.445 4.965 1.00 81.88 119 ALA A N 1
ATOM 950 C CA . ALA A 1 119 ? -2.343 -8.208 6.183 1.00 81.88 119 ALA A CA 1
ATOM 951 C C . ALA A 1 119 ? -2.288 -7.292 7.411 1.00 81.88 119 ALA A C 1
ATOM 953 O O . ALA A 1 119 ? -3.164 -7.388 8.266 1.00 81.88 119 ALA A O 1
ATOM 954 N N . GLN A 1 120 ? -1.338 -6.358 7.442 1.00 85.62 120 GLN A N 1
ATOM 955 C CA . GLN A 1 120 ? -1.192 -5.374 8.507 1.00 85.62 120 GLN A CA 1
ATOM 956 C C . GLN A 1 120 ? -2.380 -4.410 8.554 1.00 85.62 120 GLN A C 1
ATOM 958 O O . GLN A 1 120 ? -3.006 -4.268 9.596 1.00 85.62 120 GLN A O 1
ATOM 963 N N . SER A 1 121 ? -2.813 -3.877 7.410 1.00 86.69 121 SER A N 1
ATOM 964 C CA . SER A 1 121 ? -4.016 -3.041 7.333 1.00 86.69 121 SER A CA 1
ATOM 965 C C . SER A 1 121 ? -5.272 -3.768 7.837 1.00 86.69 121 SER A C 1
ATOM 967 O O . SER A 1 121 ? -6.107 -3.184 8.529 1.00 86.69 121 SER A O 1
ATOM 969 N N . ARG A 1 122 ? -5.412 -5.066 7.535 1.00 84.19 122 ARG A N 1
ATOM 970 C CA . ARG A 1 122 ? -6.505 -5.894 8.068 1.00 84.19 122 ARG A CA 1
ATOM 971 C C . ARG A 1 122 ? -6.375 -6.141 9.566 1.00 84.19 122 ARG A C 1
ATOM 973 O O . ARG A 1 122 ? -7.396 -6.149 10.247 1.00 84.19 122 ARG A O 1
ATOM 980 N N . ALA A 1 123 ? -5.159 -6.351 10.063 1.00 82.50 123 ALA A N 1
ATOM 981 C CA . ALA A 1 123 ? -4.896 -6.496 11.488 1.00 82.50 123 ALA A CA 1
ATOM 982 C C . ALA A 1 123 ? -5.254 -5.206 12.236 1.00 82.50 123 ALA A C 1
ATOM 984 O O . ALA A 1 123 ? -6.008 -5.274 13.198 1.00 82.50 123 ALA A O 1
ATOM 985 N N . ASP A 1 124 ? -4.852 -4.042 11.727 1.00 83.25 124 ASP A N 1
ATOM 986 C CA . ASP A 1 124 ? -5.186 -2.735 12.298 1.00 83.25 124 ASP A CA 1
ATOM 987 C C . ASP A 1 124 ? -6.700 -2.477 12.297 1.00 83.25 124 ASP A C 1
ATOM 989 O O . ASP A 1 124 ? -7.259 -1.957 13.263 1.00 83.25 124 ASP A O 1
ATOM 993 N N . GLN A 1 125 ? -7.395 -2.846 11.215 1.00 81.06 125 GLN A N 1
ATOM 994 C CA . GLN A 1 125 ? -8.858 -2.754 11.147 1.00 81.06 125 GLN A CA 1
ATOM 995 C C . GLN A 1 125 ? -9.530 -3.681 12.159 1.00 81.06 125 GLN A C 1
ATOM 997 O O . GLN A 1 125 ? -10.481 -3.273 12.825 1.00 81.06 125 GLN A O 1
ATOM 1002 N N . ALA A 1 126 ? -9.035 -4.913 12.284 1.00 81.12 126 ALA A N 1
ATOM 1003 C CA . ALA A 1 126 ? -9.525 -5.860 13.271 1.00 81.12 126 ALA A CA 1
ATOM 1004 C C . ALA A 1 126 ? -9.244 -5.368 14.695 1.00 81.12 126 ALA A C 1
ATOM 1006 O O . ALA A 1 126 ? -10.113 -5.495 15.550 1.00 81.12 126 ALA A O 1
ATOM 1007 N N . GLU A 1 127 ? -8.083 -4.760 14.951 1.00 80.56 127 GLU A N 1
ATOM 1008 C CA . GLU A 1 127 ? -7.709 -4.200 16.250 1.00 80.56 127 GLU A CA 1
ATOM 1009 C C . GLU A 1 127 ? -8.630 -3.041 16.641 1.00 80.56 127 GLU A C 1
ATOM 1011 O O . GLU A 1 127 ? -9.142 -3.005 17.761 1.00 80.56 127 GLU A O 1
ATOM 1016 N N . ARG A 1 128 ? -8.924 -2.152 15.687 1.00 84.12 128 ARG A N 1
ATOM 1017 C CA . ARG A 1 128 ? -9.833 -1.008 15.858 1.00 84.12 128 ARG A CA 1
ATOM 1018 C C . ARG A 1 128 ? -11.312 -1.386 15.865 1.00 84.12 128 ARG A C 1
ATOM 1020 O O . ARG A 1 128 ? -12.153 -0.495 15.998 1.00 84.12 128 ARG A O 1
ATOM 1027 N N . HIS A 1 129 ? -11.654 -2.664 15.709 1.00 87.25 129 HIS A N 1
ATOM 1028 C CA . HIS A 1 129 ? -13.045 -3.091 15.713 1.00 87.25 129 HIS A CA 1
ATOM 1029 C C . HIS A 1 129 ? -13.705 -2.724 17.056 1.00 87.25 129 HIS A C 1
ATOM 1031 O O . HIS A 1 129 ? -13.133 -3.021 18.110 1.00 87.25 129 HIS A O 1
ATOM 1037 N N . PRO A 1 130 ? -14.911 -2.121 17.068 1.00 84.75 130 PRO A N 1
ATOM 1038 C CA . PRO A 1 130 ? -15.579 -1.693 18.304 1.00 84.75 130 PRO A CA 1
ATOM 1039 C C . PRO A 1 130 ? -15.769 -2.843 19.302 1.00 84.75 130 PRO A C 1
ATOM 1041 O O . PRO A 1 130 ? -15.677 -2.647 20.514 1.00 84.75 130 PRO A O 1
ATOM 1044 N N . SER A 1 131 ? -15.920 -4.071 18.802 1.00 86.50 131 SER A N 1
ATOM 1045 C CA . SER A 1 131 ? -15.957 -5.279 19.631 1.00 86.50 131 SER A CA 1
ATOM 1046 C C . SER A 1 131 ? -14.719 -5.462 20.508 1.00 86.50 131 SER A C 1
ATOM 1048 O O . SER A 1 131 ? -14.861 -5.915 21.638 1.00 86.50 131 SER A O 1
ATOM 1050 N N . ASN A 1 132 ? -13.519 -5.094 20.051 1.00 85.62 132 ASN A N 1
ATOM 1051 C CA . ASN A 1 132 ? -12.314 -5.215 20.876 1.00 85.62 132 ASN A CA 1
ATOM 1052 C C . ASN A 1 132 ? -12.338 -4.246 22.055 1.00 85.62 132 ASN A C 1
ATOM 1054 O O . ASN A 1 132 ? -11.950 -4.624 23.161 1.00 85.62 132 ASN A O 1
ATOM 1058 N N . ALA A 1 133 ? -12.845 -3.028 21.848 1.00 84.75 133 ALA A N 1
ATOM 1059 C CA . ALA A 1 133 ? -13.041 -2.073 22.933 1.00 84.75 133 ALA A CA 1
ATOM 1060 C C . ALA A 1 133 ? -14.033 -2.620 23.972 1.00 84.75 133 ALA A C 1
ATOM 1062 O O . ALA A 1 133 ? -13.762 -2.562 25.171 1.00 84.75 133 ALA A O 1
ATOM 1063 N N . LEU A 1 134 ? -15.136 -3.233 23.523 1.00 87.62 134 LEU A N 1
ATOM 1064 C CA . LEU A 1 134 ? -16.107 -3.888 24.406 1.00 87.62 134 LEU A CA 1
ATOM 1065 C C . LEU A 1 134 ? -15.498 -5.084 25.157 1.00 87.62 134 LEU A C 1
ATOM 1067 O O . LEU A 1 134 ? -15.707 -5.221 26.361 1.00 87.62 134 LEU A O 1
ATOM 1071 N N . ILE A 1 135 ? -14.698 -5.922 24.489 1.00 89.62 135 ILE A N 1
ATOM 1072 C CA . ILE A 1 135 ? -13.996 -7.052 25.120 1.00 89.62 135 ILE A CA 1
ATOM 1073 C C . ILE A 1 135 ? -13.029 -6.552 26.200 1.00 89.62 135 ILE A C 1
ATOM 1075 O O . ILE A 1 135 ? -13.026 -7.081 27.315 1.00 89.62 135 ILE A O 1
ATOM 1079 N N . ALA A 1 136 ? -12.234 -5.522 25.901 1.00 89.25 136 ALA A N 1
ATOM 1080 C CA . ALA A 1 136 ? -11.315 -4.921 26.863 1.00 89.25 136 ALA A CA 1
ATOM 1081 C C . ALA A 1 136 ? -12.064 -4.355 28.082 1.00 89.25 136 ALA A C 1
ATOM 1083 O O . ALA A 1 136 ? -11.642 -4.562 29.222 1.00 89.25 136 ALA A O 1
ATOM 1084 N N . LEU A 1 137 ? -13.215 -3.715 27.856 1.00 89.94 137 LEU A N 1
ATOM 1085 C CA . LEU A 1 137 ? -14.080 -3.186 28.910 1.00 89.94 137 LEU A CA 1
ATOM 1086 C C . LEU A 1 137 ? -14.623 -4.303 29.821 1.00 89.94 137 LEU A C 1
ATOM 1088 O O . LEU A 1 137 ? -14.542 -4.203 31.046 1.00 89.94 137 LEU A O 1
ATOM 1092 N N . VAL A 1 138 ? -15.102 -5.409 29.240 1.00 92.12 138 VAL A N 1
ATOM 1093 C CA . VAL A 1 138 ? -15.567 -6.589 29.991 1.00 92.12 138 VAL A CA 1
ATOM 1094 C C . VAL A 1 138 ? -14.442 -7.168 30.851 1.00 92.12 138 VAL A C 1
ATOM 1096 O O . VAL A 1 138 ? -14.648 -7.461 32.032 1.00 92.12 138 VAL A O 1
ATOM 1099 N N . GLN A 1 139 ? -13.240 -7.322 30.288 1.00 92.94 139 GLN A N 1
ATOM 1100 C CA . GLN A 1 139 ? -12.082 -7.823 31.033 1.00 92.94 139 GLN A CA 1
ATOM 1101 C C . GLN A 1 139 ? -11.710 -6.902 32.197 1.00 92.94 139 GLN A C 1
ATOM 1103 O O . GLN A 1 139 ? -11.435 -7.387 33.298 1.00 92.94 139 GLN A O 1
ATOM 1108 N N . TYR A 1 140 ? -11.729 -5.588 31.966 1.00 94.62 140 TYR A N 1
ATOM 1109 C CA . TYR A 1 140 ? -11.476 -4.590 32.996 1.00 94.62 140 TYR A CA 1
ATOM 1110 C C . TYR A 1 140 ? -12.477 -4.716 34.150 1.00 94.62 140 TYR A C 1
ATOM 1112 O O . TYR A 1 140 ? -12.062 -4.882 35.298 1.00 94.62 140 TYR A O 1
ATOM 1120 N N . TYR A 1 141 ? -13.781 -4.743 33.860 1.00 94.44 141 TYR A N 1
ATOM 1121 C CA . TYR A 1 141 ? -14.809 -4.862 34.895 1.00 94.44 141 TYR A CA 1
ATOM 1122 C C . TYR A 1 141 ? -14.724 -6.171 35.675 1.00 94.44 141 TYR A C 1
ATOM 1124 O O . TYR A 1 141 ? -14.842 -6.157 36.899 1.00 94.44 141 TYR A O 1
ATOM 1132 N N . ARG A 1 142 ? -14.436 -7.299 35.015 1.00 94.62 142 ARG A N 1
ATOM 1133 C CA . ARG A 1 142 ? -14.237 -8.580 35.713 1.00 94.62 142 ARG A CA 1
ATOM 1134 C C . ARG A 1 142 ? -13.016 -8.562 36.624 1.00 94.62 142 ARG A C 1
ATOM 1136 O O . ARG A 1 142 ? -13.078 -9.071 37.743 1.00 94.62 142 ARG A O 1
ATOM 1143 N N . ARG A 1 143 ? -11.911 -7.958 36.176 1.00 93.62 143 ARG A N 1
ATOM 1144 C CA . ARG A 1 143 ? -10.705 -7.804 36.999 1.00 93.62 143 ARG A CA 1
ATOM 1145 C C . ARG A 1 143 ? -10.972 -6.899 38.203 1.00 93.62 143 ARG A C 1
ATOM 1147 O O . ARG A 1 143 ? -10.545 -7.234 39.305 1.00 93.62 143 ARG A O 1
ATOM 1154 N N . GLN A 1 144 ? -11.714 -5.811 38.004 1.00 93.06 144 GLN A N 1
ATOM 1155 C CA . GLN A 1 144 ? -12.088 -4.885 39.069 1.00 93.06 144 GLN A CA 1
ATOM 1156 C C . GLN A 1 144 ? -13.031 -5.538 40.086 1.00 93.06 144 GLN A C 1
ATOM 1158 O O . GLN A 1 144 ? -12.798 -5.421 41.285 1.00 93.06 144 GLN A O 1
ATOM 1163 N N . ALA A 1 145 ? -14.034 -6.293 39.627 1.00 92.94 145 ALA A N 1
ATOM 1164 C CA . ALA A 1 145 ? -14.923 -7.063 40.495 1.00 92.94 145 ALA A CA 1
ATOM 1165 C C . ALA A 1 145 ? -14.143 -8.071 41.354 1.00 92.94 145 ALA A C 1
ATOM 1167 O O . ALA A 1 145 ? -14.327 -8.124 42.567 1.00 92.94 145 ALA A O 1
ATOM 1168 N N . ALA A 1 146 ? -13.212 -8.816 40.747 1.00 94.38 146 ALA A N 1
ATOM 1169 C CA . ALA A 1 146 ? -12.377 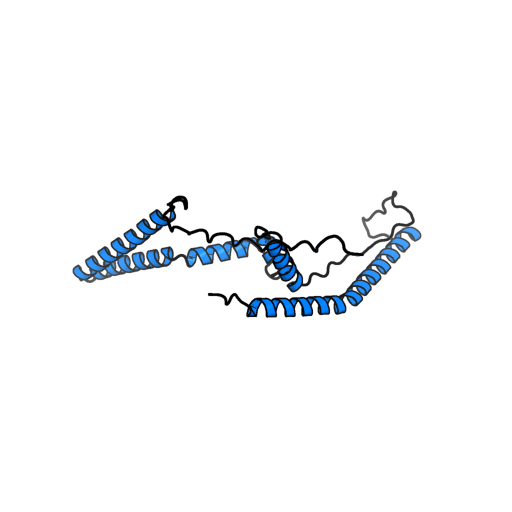-9.779 41.464 1.00 94.38 146 ALA A CA 1
ATOM 1170 C C . ALA A 1 146 ? -11.427 -9.117 42.477 1.00 94.38 146 ALA A C 1
ATOM 1172 O O . ALA A 1 146 ? -11.103 -9.714 43.503 1.00 94.38 146 ALA A O 1
ATOM 1173 N N . TRP A 1 147 ? -10.948 -7.904 42.196 1.00 94.25 147 TRP A N 1
ATOM 1174 C CA . TRP A 1 147 ? -10.132 -7.142 43.140 1.00 94.25 147 TRP A CA 1
ATOM 1175 C C . TRP A 1 147 ? -10.968 -6.614 44.313 1.00 94.25 147 TRP A C 1
ATOM 1177 O O . TRP A 1 147 ? -10.569 -6.796 45.460 1.00 94.25 147 TRP A O 1
ATOM 1187 N N . LEU A 1 148 ? -12.149 -6.053 44.037 1.00 93.62 148 LEU A N 1
ATOM 1188 C CA . LEU A 1 148 ? -13.059 -5.524 45.059 1.00 93.62 148 LEU A CA 1
ATOM 1189 C C . LEU A 1 148 ? -13.578 -6.610 46.010 1.00 93.62 148 LEU A C 1
ATOM 1191 O O . LEU A 1 148 ? -13.652 -6.390 47.220 1.00 93.62 148 LEU A O 1
ATOM 1195 N N . ASP A 1 149 ? -13.856 -7.804 45.480 1.00 93.94 149 ASP A N 1
ATOM 1196 C CA . ASP A 1 149 ? -14.261 -8.960 46.285 1.00 93.94 149 ASP A CA 1
ATOM 1197 C C . ASP A 1 149 ? -13.141 -9.399 47.245 1.00 93.94 149 ASP A C 1
ATOM 1199 O O . ASP A 1 149 ? -13.392 -9.701 48.413 1.00 93.94 149 ASP A O 1
ATOM 1203 N N . LYS A 1 150 ? -11.876 -9.330 46.799 1.00 94.62 150 LYS A N 1
ATOM 1204 C CA . LYS A 1 150 ? -10.703 -9.594 47.653 1.00 94.62 150 LYS A CA 1
ATOM 1205 C C . LYS A 1 150 ? -10.510 -8.542 48.743 1.00 94.62 150 LYS A C 1
ATOM 1207 O O . LYS A 1 150 ? -10.054 -8.890 49.828 1.00 94.62 150 LYS A O 1
ATOM 1212 N N . THR A 1 151 ? -10.836 -7.278 48.478 1.00 94.88 151 THR A N 1
ATOM 1213 C CA . THR A 1 151 ? -10.729 -6.188 49.464 1.00 94.88 151 THR A CA 1
ATOM 1214 C C . THR A 1 151 ? -11.936 -6.091 50.403 1.00 94.88 151 THR A C 1
ATOM 1216 O O . THR A 1 151 ? -11.921 -5.276 51.320 1.00 94.88 151 THR A O 1
ATOM 1219 N N . GLY A 1 152 ? -12.961 -6.929 50.212 1.00 92.12 152 GLY A N 1
ATOM 1220 C CA . GLY A 1 152 ? -14.129 -7.019 51.092 1.00 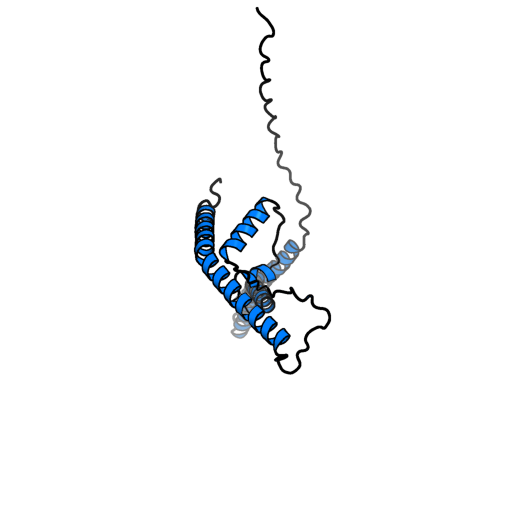92.12 152 GLY A CA 1
ATOM 1221 C C . GLY A 1 152 ? -15.317 -6.138 50.695 1.00 92.12 152 GLY A C 1
ATOM 1222 O O . GLY A 1 152 ? -16.355 -6.210 51.353 1.00 92.12 152 GLY A O 1
ATOM 1223 N N . ASP A 1 153 ? -15.222 -5.370 49.606 1.00 93.00 153 ASP A N 1
ATOM 1224 C CA . ASP A 1 153 ? -16.339 -4.582 49.070 1.00 93.00 153 ASP A CA 1
ATOM 1225 C C . ASP A 1 153 ? -17.160 -5.421 48.080 1.00 93.00 153 ASP A C 1
ATOM 1227 O O . ASP A 1 153 ? -17.047 -5.330 46.852 1.00 93.00 153 ASP A O 1
ATOM 1231 N N . ARG A 1 154 ? -17.984 -6.299 48.653 1.00 92.31 154 ARG A N 1
ATOM 1232 C CA . ARG A 1 154 ? -18.777 -7.275 47.897 1.00 92.31 154 ARG A CA 1
ATOM 1233 C C . ARG A 1 154 ? -19.945 -6.658 47.137 1.00 92.31 154 ARG A C 1
ATOM 1235 O O . ARG A 1 154 ? -20.390 -7.245 46.151 1.00 92.31 154 ARG A O 1
ATOM 1242 N N . GLU A 1 155 ? -20.476 -5.525 47.588 1.00 91.50 155 GLU A N 1
ATOM 1243 C CA . GLU A 1 155 ? -21.595 -4.873 46.902 1.00 91.50 155 GLU A CA 1
ATOM 1244 C C . GLU A 1 155 ? -21.119 -4.221 45.607 1.00 91.50 155 GLU A C 1
ATOM 1246 O O . GLU A 1 155 ? -21.669 -4.503 44.539 1.00 91.50 155 GLU A O 1
ATOM 1251 N N . THR A 1 156 ? -20.026 -3.460 45.665 1.00 89.44 156 THR A N 1
ATOM 1252 C CA . THR A 1 156 ? -19.444 -2.844 44.470 1.00 89.44 156 THR A CA 1
ATOM 1253 C C . THR A 1 156 ? -18.895 -3.903 43.510 1.00 89.44 156 THR A C 1
ATOM 1255 O O . THR A 1 156 ? -19.063 -3.782 42.294 1.00 89.44 156 THR A O 1
ATOM 1258 N N . ALA A 1 157 ? -18.320 -4.998 44.023 1.00 88.56 157 ALA A N 1
ATOM 1259 C CA . ALA A 1 157 ? -17.886 -6.128 43.198 1.00 88.56 157 ALA A CA 1
ATOM 1260 C C . ALA A 1 157 ? -19.035 -6.736 42.372 1.00 88.56 157 ALA A C 1
ATOM 1262 O O . ALA A 1 157 ? -18.866 -7.005 41.179 1.00 88.56 157 ALA A O 1
ATOM 1263 N N . LYS A 1 158 ? -20.223 -6.902 42.971 1.00 93.62 158 LYS A N 1
ATOM 1264 C CA . LYS A 1 158 ? -21.415 -7.385 42.256 1.00 93.62 158 LYS A CA 1
ATOM 1265 C C . LYS A 1 158 ? -21.858 -6.413 41.168 1.00 93.62 158 LYS A C 1
ATOM 1267 O O . LYS A 1 158 ? -22.163 -6.865 40.069 1.00 93.62 158 LYS A O 1
ATOM 1272 N N . LEU A 1 159 ? -21.848 -5.104 41.437 1.00 92.62 159 LEU A N 1
ATOM 1273 C CA . LEU A 1 159 ? -22.204 -4.093 40.436 1.00 92.62 159 LEU A CA 1
ATOM 1274 C C . LEU A 1 159 ? -21.293 -4.187 39.207 1.00 92.62 159 LEU A C 1
ATOM 1276 O O . LEU A 1 159 ? -21.793 -4.326 38.091 1.00 92.62 159 LEU A O 1
ATOM 1280 N N . TYR A 1 160 ? -19.972 -4.234 39.399 1.00 92.88 160 TYR A N 1
ATOM 1281 C CA . TYR A 1 160 ? -19.029 -4.423 38.291 1.00 92.88 160 TYR A CA 1
ATOM 1282 C C . TYR A 1 160 ? -19.240 -5.746 37.543 1.00 92.88 160 TYR A C 1
ATOM 1284 O O . TYR A 1 160 ? -19.130 -5.772 36.318 1.00 92.88 160 TYR A O 1
ATOM 1292 N N . GLY A 1 161 ? -19.600 -6.824 38.249 1.00 91.38 161 GLY A N 1
ATOM 1293 C CA . GLY A 1 161 ? -19.999 -8.092 37.632 1.00 91.38 161 GLY A CA 1
ATOM 1294 C C . GLY A 1 161 ? -21.216 -7.942 36.714 1.00 91.38 161 GLY A C 1
ATOM 1295 O O . GLY A 1 161 ? -21.155 -8.320 35.547 1.00 91.38 161 GLY A O 1
ATOM 1296 N N . THR A 1 162 ? -22.288 -7.308 37.199 1.00 93.62 162 THR A N 1
ATOM 1297 C CA . THR A 1 162 ? -23.508 -7.097 36.399 1.00 93.62 162 THR A CA 1
ATOM 1298 C C . THR A 1 162 ? -23.276 -6.208 35.180 1.00 93.62 162 THR A C 1
ATOM 1300 O O . THR A 1 162 ? -23.813 -6.482 34.108 1.00 93.62 162 THR A O 1
ATOM 1303 N N . VAL A 1 163 ? -22.439 -5.173 35.308 1.00 91.06 163 VAL A N 1
ATOM 1304 C CA . VAL A 1 163 ? -22.079 -4.296 34.186 1.00 91.06 163 VAL A CA 1
ATOM 1305 C C . VAL A 1 163 ? -21.252 -5.063 33.151 1.00 91.06 163 VAL A C 1
ATOM 1307 O O . VAL A 1 163 ? -21.492 -4.925 31.951 1.00 91.06 163 VAL A O 1
ATOM 1310 N N . ALA A 1 164 ? -20.320 -5.916 33.587 1.00 90.62 164 ALA A N 1
ATOM 1311 C CA . ALA A 1 164 ? -19.571 -6.785 32.684 1.00 90.62 164 ALA A CA 1
ATOM 1312 C C . ALA A 1 164 ? -20.496 -7.723 31.890 1.00 90.62 164 ALA A C 1
ATOM 1314 O O . ALA A 1 164 ? -20.337 -7.848 30.676 1.00 90.62 164 ALA A O 1
ATOM 1315 N N . ASP A 1 165 ? -21.481 -8.337 32.546 1.00 92.25 165 ASP A N 1
ATOM 1316 C CA . ASP A 1 165 ? -22.418 -9.256 31.895 1.00 92.25 165 ASP A CA 1
ATOM 1317 C C . ASP A 1 165 ? -23.386 -8.525 30.949 1.00 92.25 165 ASP A C 1
ATOM 1319 O O . ASP A 1 165 ? -23.652 -9.010 29.849 1.00 92.25 165 ASP A O 1
ATOM 1323 N N . ALA A 1 166 ? -23.837 -7.317 31.304 1.00 90.50 166 ALA A N 1
ATOM 1324 C CA . ALA A 1 166 ? -24.629 -6.467 30.412 1.00 90.50 166 ALA A CA 1
ATOM 1325 C C . ALA A 1 166 ? -23.842 -6.061 29.152 1.00 90.50 166 ALA A C 1
ATOM 1327 O O . ALA A 1 166 ? -24.379 -6.081 28.046 1.00 90.50 166 ALA A O 1
ATOM 1328 N N . THR A 1 167 ? -22.554 -5.745 29.306 1.00 88.12 167 THR A N 1
ATOM 1329 C CA . THR A 1 167 ? -21.676 -5.368 28.185 1.00 88.12 167 THR A CA 1
ATOM 1330 C C . THR A 1 167 ? -21.396 -6.574 27.280 1.00 88.12 167 THR A C 1
ATOM 1332 O O . THR A 1 167 ? -21.384 -6.456 26.056 1.00 88.12 167 THR A O 1
ATOM 1335 N N . LEU A 1 168 ? -21.228 -7.761 27.868 1.00 88.75 168 LEU A N 1
ATOM 1336 C CA . LEU A 1 168 ? -21.088 -9.017 27.133 1.00 88.75 168 LEU A CA 1
ATOM 1337 C C . LEU A 1 168 ? -22.369 -9.364 26.357 1.00 88.75 168 LEU A C 1
ATOM 1339 O O . LEU A 1 168 ? -22.285 -9.796 25.209 1.00 88.75 168 LEU A O 1
ATOM 1343 N N . ALA A 1 169 ? -23.547 -9.120 26.937 1.00 89.94 169 ALA A N 1
ATOM 1344 C CA . ALA A 1 169 ? -24.822 -9.298 26.246 1.00 89.94 169 ALA A CA 1
ATOM 1345 C C . ALA A 1 169 ? -24.987 -8.333 25.058 1.00 89.94 169 ALA A C 1
ATOM 1347 O O . ALA A 1 169 ? -25.483 -8.745 24.010 1.00 89.94 169 ALA A O 1
ATOM 1348 N N . MET A 1 170 ? -24.527 -7.080 25.176 1.00 86.00 170 MET A N 1
ATOM 1349 C CA . MET A 1 170 ? -24.504 -6.138 24.046 1.00 86.00 170 MET A CA 1
ATOM 1350 C C . MET A 1 170 ? -23.605 -6.642 22.914 1.00 86.00 170 MET A C 1
ATOM 1352 O O . MET A 1 170 ? -24.030 -6.649 21.763 1.00 86.00 170 MET A O 1
ATOM 1356 N N . LEU A 1 171 ? -22.412 -7.143 23.246 1.00 86.12 171 LEU A N 1
ATOM 1357 C CA . LEU A 1 171 ? -21.485 -7.711 22.268 1.00 86.12 171 LEU A CA 1
ATOM 1358 C C . LEU A 1 171 ? -22.090 -8.917 21.524 1.00 86.12 171 LEU A C 1
ATOM 1360 O O . LEU A 1 171 ? -21.951 -9.032 20.307 1.00 86.12 171 LEU A O 1
ATOM 1364 N N . MET A 1 172 ? -22.779 -9.807 22.245 1.00 84.19 172 MET A N 1
ATOM 1365 C CA . MET A 1 172 ? -23.462 -10.959 21.642 1.00 84.19 172 MET A CA 1
ATOM 1366 C C . MET A 1 172 ? -24.660 -10.534 20.777 1.00 84.19 172 MET A C 1
ATOM 1368 O O . MET A 1 172 ? -24.848 -11.072 19.688 1.00 84.19 172 MET A O 1
ATOM 1372 N N . GLY A 1 173 ? -25.434 -9.537 21.216 1.00 78.25 173 GLY A N 1
ATOM 1373 C CA . GLY A 1 173 ? -26.579 -9.015 20.465 1.00 78.25 173 GLY A CA 1
ATOM 1374 C C . GLY A 1 173 ? -26.197 -8.230 19.203 1.00 78.25 173 GLY A C 1
ATOM 1375 O O . GLY A 1 173 ? -26.925 -8.267 18.211 1.00 78.25 173 GLY A O 1
ATOM 1376 N N . GLU A 1 174 ? -25.050 -7.544 19.196 1.00 68.62 174 GLU A N 1
ATOM 1377 C CA . GLU A 1 174 ? -24.514 -6.889 17.993 1.00 68.62 174 GLU A CA 1
ATOM 1378 C C . GLU A 1 174 ? -24.077 -7.910 16.933 1.00 68.62 174 GLU A C 1
ATOM 1380 O O . GLU A 1 174 ? -24.404 -7.740 15.756 1.00 68.62 174 GLU A O 1
ATOM 1385 N N . GLN A 1 175 ? -23.462 -9.029 17.338 1.00 60.88 175 GLN A N 1
ATOM 1386 C CA . GLN A 1 175 ? -23.116 -10.120 16.416 1.00 60.88 175 GLN A CA 1
ATOM 1387 C C . GLN A 1 175 ? -24.341 -10.767 15.747 1.00 60.88 175 GLN A C 1
ATOM 1389 O O . GLN A 1 175 ? -24.250 -11.230 14.608 1.00 60.88 175 GLN A O 1
ATOM 1394 N N . GLU A 1 176 ? -25.492 -10.809 16.421 1.00 60.62 176 GLU A N 1
ATOM 1395 C CA . GLU A 1 176 ? -26.737 -11.320 15.832 1.00 60.62 176 GLU A CA 1
ATOM 1396 C C . GLU A 1 176 ? -27.359 -10.341 14.828 1.00 60.62 176 GLU A C 1
ATOM 1398 O O . GLU A 1 176 ? -27.936 -10.773 13.827 1.00 60.62 176 GLU A O 1
ATOM 1403 N N . ARG A 1 177 ? -27.200 -9.028 15.040 1.00 58.22 177 ARG A N 1
ATOM 1404 C CA . ARG A 1 177 ? -27.670 -8.002 14.095 1.00 58.22 177 ARG A CA 1
ATOM 1405 C C . ARG A 1 177 ? -26.833 -7.953 12.820 1.00 58.22 177 ARG A C 1
ATOM 1407 O O . ARG A 1 177 ? -27.401 -7.778 11.747 1.00 58.22 177 ARG A O 1
ATOM 1414 N N . GLU A 1 178 ? -25.523 -8.174 12.906 1.00 57.34 178 GLU A N 1
ATOM 1415 C CA . GLU A 1 178 ? -24.649 -8.254 11.722 1.00 57.34 178 GLU A CA 1
ATOM 1416 C C . GLU A 1 178 ? -24.831 -9.549 10.909 1.00 57.34 178 GLU A C 1
ATOM 1418 O O . GLU A 1 178 ? -24.461 -9.603 9.737 1.00 57.34 178 GLU A O 1
ATOM 1423 N N . ARG A 1 179 ? -25.440 -10.593 11.491 1.00 53.94 179 ARG A N 1
ATOM 1424 C CA . ARG A 1 179 ? -25.736 -11.863 10.804 1.00 53.94 179 ARG A CA 1
ATOM 1425 C C . ARG A 1 179 ? -27.068 -11.896 10.055 1.00 53.94 179 ARG A C 1
ATOM 1427 O O . ARG A 1 179 ? -27.339 -12.898 9.391 1.00 53.94 179 ARG A O 1
ATOM 1434 N N . GLN A 1 180 ? -27.895 -10.849 10.107 1.00 42.53 180 GLN A N 1
ATOM 1435 C CA . GLN A 1 180 ? -29.057 -10.777 9.219 1.00 42.53 180 GLN A CA 1
ATOM 1436 C C . GLN A 1 180 ? -28.593 -10.439 7.793 1.00 42.53 180 GLN A C 1
ATOM 1438 O O . GLN A 1 180 ? -28.015 -9.371 7.583 1.00 42.53 180 GLN A O 1
ATOM 1443 N N . PRO A 1 181 ? -28.824 -11.313 6.792 1.00 45.38 181 PRO A N 1
ATOM 1444 C CA . PRO A 1 181 ? -28.509 -10.977 5.413 1.00 45.38 181 PRO A CA 1
ATOM 1445 C C . PRO A 1 181 ? -29.306 -9.733 5.011 1.00 45.38 181 PRO A C 1
ATOM 1447 O O . PRO A 1 181 ? -30.512 -9.652 5.247 1.00 45.38 181 PRO A O 1
ATOM 1450 N N . ALA A 1 182 ? -28.612 -8.769 4.403 1.00 48.44 182 ALA A N 1
ATOM 1451 C CA . ALA A 1 182 ? -29.145 -7.526 3.853 1.00 48.44 182 ALA A CA 1
ATOM 1452 C C . ALA A 1 182 ? -30.129 -7.802 2.700 1.00 48.44 182 ALA A C 1
ATOM 1454 O O . ALA A 1 182 ? -29.825 -7.614 1.525 1.00 48.44 182 ALA A O 1
ATOM 1455 N N . GLY A 1 183 ? -31.311 -8.302 3.043 1.00 47.72 183 GLY A N 1
ATOM 1456 C CA . GLY A 1 183 ? -32.248 -8.866 2.088 1.00 47.72 183 GLY A CA 1
ATOM 1457 C C . GLY A 1 183 ? -33.689 -8.862 2.566 1.00 47.72 183 GLY A C 1
ATOM 1458 O O . GLY A 1 183 ? -34.410 -9.780 2.216 1.00 47.72 183 GLY A O 1
ATOM 1459 N N . GLN A 1 184 ? -34.128 -7.869 3.348 1.00 46.00 184 GLN A N 1
ATOM 1460 C CA . GLN A 1 184 ? -35.545 -7.484 3.429 1.00 46.00 184 GLN A CA 1
ATOM 1461 C C . GLN A 1 184 ? -35.740 -6.221 4.276 1.00 46.00 184 GLN A C 1
ATOM 1463 O O . GLN A 1 184 ? -35.931 -6.268 5.483 1.00 46.00 184 GLN A O 1
ATOM 1468 N N . ALA A 1 185 ? -35.764 -5.071 3.606 1.00 38.06 185 ALA A N 1
ATOM 1469 C CA . ALA A 1 185 ? -36.482 -3.893 4.083 1.00 38.06 185 ALA A CA 1
ATOM 1470 C C . ALA A 1 185 ? -37.114 -3.176 2.881 1.00 38.06 185 ALA A C 1
ATOM 1472 O O . ALA A 1 185 ? -36.734 -2.075 2.493 1.00 38.06 185 ALA A O 1
ATOM 1473 N N . ARG A 1 186 ? -38.103 -3.841 2.268 1.00 45.16 186 ARG A N 1
ATOM 1474 C CA . ARG A 1 186 ? -39.192 -3.160 1.560 1.00 45.16 186 ARG A CA 1
ATOM 1475 C C . ARG A 1 186 ? -40.080 -2.540 2.644 1.00 45.16 186 ARG A C 1
ATOM 1477 O O . ARG A 1 186 ? -40.889 -3.233 3.248 1.00 45.16 186 ARG A O 1
ATOM 1484 N N . GLY A 1 187 ? -39.889 -1.251 2.903 1.00 36.78 187 GLY A N 1
ATOM 1485 C CA . GLY A 1 187 ? -40.752 -0.415 3.739 1.00 36.78 187 GLY A CA 1
ATOM 1486 C C . GLY A 1 187 ? -41.061 0.858 2.965 1.00 36.78 187 GLY A C 1
ATOM 1487 O O . GLY A 1 187 ? -40.170 1.671 2.746 1.00 36.78 187 GLY A O 1
ATOM 1488 N N . GLY A 1 188 ? -42.287 0.959 2.453 1.00 43.00 188 GLY A N 1
ATOM 1489 C CA . GLY A 1 188 ? -42.680 1.895 1.406 1.00 43.00 188 GLY A CA 1
ATOM 1490 C C . GLY A 1 188 ? -42.532 3.372 1.764 1.00 43.00 188 GLY A C 1
ATOM 1491 O O . GLY A 1 188 ? -43.062 3.847 2.766 1.00 43.00 188 GLY A O 1
ATOM 1492 N N . ARG A 1 189 ? -41.913 4.118 0.849 1.00 35.50 189 ARG A N 1
ATOM 1493 C CA . ARG A 1 189 ? -42.211 5.529 0.621 1.00 35.50 189 ARG A CA 1
ATOM 1494 C C . ARG A 1 189 ? -42.787 5.618 -0.787 1.00 35.50 189 ARG A C 1
ATOM 1496 O O . ARG A 1 189 ? -42.133 5.200 -1.736 1.00 35.50 189 ARG A O 1
ATOM 1503 N N . ALA A 1 190 ? -44.029 6.077 -0.905 1.00 39.66 190 ALA A N 1
ATOM 1504 C CA . ALA A 1 190 ? -44.653 6.320 -2.196 1.00 39.66 190 ALA A CA 1
ATOM 1505 C C . ALA A 1 190 ? -43.887 7.448 -2.902 1.00 39.66 190 ALA A C 1
ATOM 1507 O O . ALA A 1 190 ? -44.009 8.612 -2.525 1.00 39.66 190 ALA A O 1
ATOM 1508 N N . GLU A 1 191 ? -43.064 7.100 -3.888 1.00 45.16 191 GLU A N 1
ATOM 1509 C CA . GLU A 1 191 ? -42.611 8.060 -4.887 1.00 45.16 191 GLU A CA 1
ATOM 1510 C C . GLU A 1 191 ? -43.761 8.258 -5.871 1.00 45.16 191 GLU A C 1
ATOM 1512 O O . GLU A 1 191 ? -44.061 7.409 -6.709 1.00 45.16 191 GLU A O 1
ATOM 1517 N N . THR A 1 192 ? -44.456 9.381 -5.723 1.00 42.66 192 THR A N 1
ATOM 1518 C CA . THR A 1 192 ? -45.255 9.947 -6.799 1.00 42.66 192 THR A CA 1
ATOM 1519 C C . THR A 1 192 ? -44.310 10.245 -7.958 1.00 42.66 192 THR A C 1
ATOM 1521 O O . THR A 1 192 ? -43.457 11.123 -7.872 1.00 42.66 192 THR A O 1
ATOM 1524 N N . VAL A 1 193 ? -44.443 9.475 -9.035 1.00 46.00 193 VAL A N 1
ATOM 1525 C CA . VAL A 1 193 ? -43.812 9.759 -10.325 1.00 46.00 193 VAL A CA 1
ATOM 1526 C C . VAL A 1 193 ? -44.303 11.140 -10.774 1.00 46.00 193 VAL A C 1
ATOM 1528 O O . VAL A 1 193 ? -45.510 11.288 -10.976 1.00 46.00 193 VAL A O 1
ATOM 1531 N N . PRO A 1 194 ? -43.445 12.169 -10.913 1.00 49.22 194 PRO A N 1
ATOM 1532 C CA . PRO A 1 194 ? -43.876 13.395 -11.555 1.00 49.22 194 PRO A CA 1
ATOM 1533 C C . PRO A 1 194 ? -44.152 13.087 -13.028 1.00 49.22 194 PRO A C 1
ATOM 1535 O O . PRO A 1 194 ? -43.306 12.555 -13.751 1.00 49.22 194 PRO A O 1
ATOM 1538 N N . GLU A 1 195 ? -45.383 13.381 -13.428 1.00 51.84 195 GLU A N 1
ATOM 1539 C CA . GLU A 1 195 ? -45.904 13.276 -14.781 1.00 51.84 195 GLU A CA 1
ATOM 1540 C C . GLU A 1 195 ? -44.941 13.951 -15.767 1.00 51.84 195 GLU A C 1
ATOM 1542 O O . GLU A 1 195 ? -44.517 15.094 -15.586 1.00 51.84 195 GLU A O 1
ATOM 1547 N N . ARG A 1 196 ? -44.525 13.196 -16.785 1.00 48.72 196 ARG A N 1
ATOM 1548 C CA . ARG A 1 196 ? -43.585 13.643 -17.811 1.00 48.72 196 ARG A CA 1
ATOM 1549 C C . ARG A 1 196 ? -44.260 14.767 -18.600 1.00 48.72 196 ARG A C 1
ATOM 1551 O O . ARG A 1 196 ? -45.125 14.490 -19.426 1.00 48.72 196 ARG A O 1
ATOM 1558 N N . THR A 1 197 ? -43.879 16.019 -18.355 1.00 47.66 197 THR A N 1
ATOM 1559 C CA . THR A 1 197 ? -44.324 17.158 -19.163 1.00 47.66 197 THR A CA 1
ATOM 1560 C C . THR A 1 197 ? -44.005 16.869 -20.629 1.00 47.66 197 THR A C 1
ATOM 1562 O O . THR A 1 197 ? -42.837 16.714 -20.997 1.00 47.66 197 THR A O 1
ATOM 1565 N N . ALA A 1 198 ? -45.043 16.739 -21.454 1.00 49.28 198 ALA A N 1
ATOM 1566 C CA . ALA A 1 198 ? -44.899 16.571 -22.890 1.00 49.28 198 ALA A CA 1
ATOM 1567 C C . ALA A 1 198 ? -44.154 17.785 -23.465 1.00 49.28 198 ALA A C 1
ATOM 1569 O O . ALA A 1 198 ? -44.518 18.934 -23.211 1.00 49.28 198 ALA A O 1
ATOM 1570 N N . LEU A 1 199 ? -43.081 17.522 -24.212 1.00 55.59 199 LEU A N 1
ATOM 1571 C CA . LEU A 1 199 ? -42.382 18.542 -24.989 1.00 55.59 199 LEU A CA 1
ATOM 1572 C C . LEU A 1 199 ? -43.363 19.131 -26.020 1.00 55.59 199 LEU A C 1
ATOM 1574 O O . LEU A 1 199 ? -44.073 18.354 -26.661 1.00 55.59 199 LEU A O 1
ATOM 1578 N N . PRO A 1 200 ? -43.417 20.463 -26.200 1.00 54.47 200 PRO A N 1
ATOM 1579 C CA . PRO A 1 200 ? -44.297 21.072 -27.186 1.00 54.47 200 PRO A CA 1
ATOM 1580 C C . PRO A 1 200 ? -43.928 20.606 -28.597 1.00 54.47 200 PRO A C 1
ATOM 1582 O O . PRO A 1 200 ? -42.764 20.616 -29.004 1.00 54.47 200 PRO A O 1
ATOM 1585 N N . GLU A 1 201 ? -44.959 20.179 -29.318 1.00 57.22 201 GLU A N 1
ATOM 1586 C CA . GLU A 1 201 ? -44.918 19.701 -30.691 1.00 57.22 201 GLU A CA 1
ATOM 1587 C C . GLU A 1 201 ? -44.358 20.789 -31.621 1.00 57.22 201 GLU A C 1
ATOM 1589 O O . GLU A 1 201 ? -44.751 21.957 -31.578 1.00 57.22 201 GLU A O 1
ATOM 1594 N N . ARG A 1 202 ? -43.369 20.411 -32.435 1.00 50.94 202 ARG A N 1
ATOM 1595 C CA . ARG A 1 202 ? -42.673 21.303 -33.363 1.00 50.94 202 ARG A CA 1
ATOM 1596 C C . ARG A 1 202 ? -43.657 21.739 -34.450 1.00 50.94 202 ARG A C 1
ATOM 1598 O O . ARG A 1 202 ? -44.030 20.925 -35.287 1.00 50.94 202 ARG A O 1
ATOM 1605 N N . ALA A 1 203 ? -44.046 23.013 -34.451 1.00 50.47 203 ALA A N 1
ATOM 1606 C CA . ALA A 1 203 ? -44.878 23.589 -35.501 1.00 50.47 203 ALA A CA 1
ATOM 1607 C C . ALA A 1 203 ? -44.211 23.397 -36.875 1.00 50.47 203 ALA A C 1
ATOM 1609 O O . ALA A 1 203 ? -43.120 23.913 -37.134 1.00 50.47 203 ALA A O 1
ATOM 1610 N N . THR A 1 204 ? -44.861 22.628 -37.744 1.00 61.53 204 THR A N 1
ATOM 1611 C CA . THR A 1 204 ? -44.536 22.525 -39.167 1.00 61.53 204 THR A CA 1
ATOM 1612 C C . THR A 1 204 ? -44.786 23.875 -39.847 1.00 61.53 204 THR A C 1
ATOM 1614 O O . THR A 1 204 ? -45.868 24.440 -39.664 1.00 61.53 204 THR A O 1
ATOM 1617 N N . PRO A 1 205 ? -43.831 24.419 -40.621 1.00 65.00 205 PRO A N 1
ATOM 1618 C CA . PRO A 1 205 ? -44.070 25.627 -41.402 1.00 65.00 205 PRO A CA 1
ATOM 1619 C C . PRO A 1 205 ? -45.094 25.343 -42.517 1.00 65.00 205 PRO A C 1
ATOM 1621 O O . PRO A 1 205 ? -45.072 24.249 -43.084 1.00 65.00 205 PRO A O 1
ATOM 1624 N N . PRO A 1 206 ? -45.995 26.292 -42.832 1.00 60.56 206 PRO A N 1
ATOM 1625 C CA . PRO A 1 206 ? -47.006 26.091 -43.856 1.00 60.56 206 PRO A CA 1
ATOM 1626 C C . PRO A 1 206 ? -46.371 25.981 -45.242 1.00 60.56 206 PRO A C 1
ATOM 1628 O O . PRO A 1 206 ? -45.600 26.831 -45.688 1.00 60.56 206 PRO A O 1
ATOM 1631 N N . GLU A 1 207 ? -46.742 24.896 -45.903 1.00 45.97 207 GLU A N 1
ATOM 1632 C CA . GLU A 1 207 ? -46.482 24.595 -47.296 1.00 45.97 207 GLU A CA 1
ATOM 1633 C C . GLU A 1 207 ? -47.309 25.549 -48.181 1.00 45.97 207 GLU A C 1
ATOM 1635 O O . GLU A 1 207 ? -48.537 25.524 -48.156 1.00 45.97 207 GLU A O 1
ATOM 1640 N N . GLY A 1 208 ? -46.624 26.388 -48.964 1.00 48.22 208 GLY A N 1
ATOM 1641 C CA . GLY A 1 208 ? -47.159 26.981 -50.193 1.00 48.22 208 GLY A CA 1
ATOM 1642 C C . GLY A 1 208 ? -47.781 28.380 -50.103 1.00 48.22 208 GLY A C 1
ATOM 1643 O O . GLY A 1 208 ? -48.949 28.531 -49.763 1.00 48.22 208 GLY A O 1
ATOM 1644 N N . ALA A 1 209 ? -47.040 29.382 -50.587 1.00 42.22 209 ALA A N 1
ATOM 1645 C CA . ALA A 1 209 ? -47.589 30.468 -51.405 1.00 42.22 209 ALA A CA 1
ATOM 1646 C C . ALA A 1 209 ? -46.460 31.158 -52.202 1.00 42.22 209 ALA A C 1
ATOM 1648 O O . ALA A 1 209 ? -45.693 31.921 -51.628 1.00 42.22 209 ALA A O 1
ATOM 1649 N N . ILE A 1 210 ? -46.391 30.799 -53.494 1.00 46.78 210 ILE A N 1
ATOM 1650 C CA . ILE A 1 210 ? -46.011 31.583 -54.695 1.00 46.78 210 ILE A CA 1
ATOM 1651 C C . ILE A 1 210 ? -44.820 32.547 -54.576 1.00 46.78 210 ILE A C 1
ATOM 1653 O O . ILE A 1 210 ? -44.977 33.635 -53.983 1.00 46.78 210 ILE A O 1
#